Protein AF-K2JDV0-F1 (afdb_monomer)

Secondary structure (DSSP, 8-state):
--B--HHHHHHHHHHHIIIIITTS--SEEET-SSS-SEEEEESS---SS-EEEEEEE-SPPPTT-EE--SS-EEEEEEESEEEEEEESSGGGTTTS--EEEEEEETTBEEEE-TT--BEEEEPEEE-STT-EEE--EEEEEEE----S--EEEETTEEEEHHHHB-TTSSSB-STT-SS----PPP--HHHHHHHHHHHSTT----S-HHHHHHHHHHHH--S-HHHHHHHHHHHHHHHHHHS--TTS-HHHHHHHHHHH---

Nearest PDB structures (foldseek):
  4qm9-assembly2_B  TM=7.081E-01  e=2.334E-05  Bacillus subtilis subsp. subtilis str. 168
  4z82-assembly1_A  TM=6.610E-01  e=2.731E-04  Rattus norvegicus
  3s7i-assembly1_A-3  TM=5.049E-01  e=1.396E-04  Arachis hypogaea
  5vf5-assembly1_A  TM=4.738E-01  e=1.320E-04  Solanum melongena
  2qdr-assembly1_A  TM=5.817E-01  e=9.149E-02  Nostoc punctif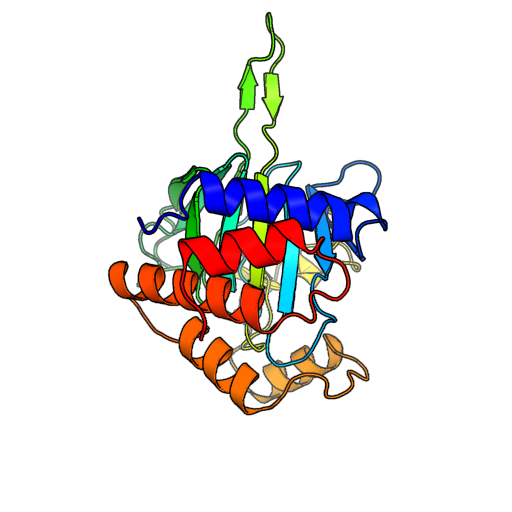orme PCC 73102

Organism: NCBI:txid1207063

Structure (m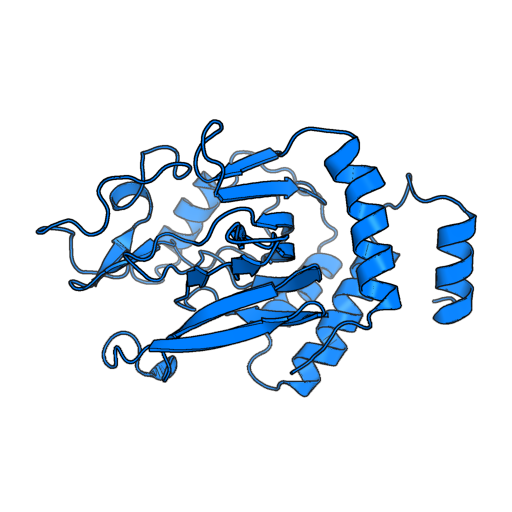mCIF, N/CA/C/O backbone):
data_AF-K2JDV0-F1
#
_entry.id   AF-K2JDV0-F1
#
loop_
_atom_site.group_PDB
_atom_site.id
_atom_site.type_symbol
_atom_site.label_atom_id
_atom_site.label_alt_id
_atom_sit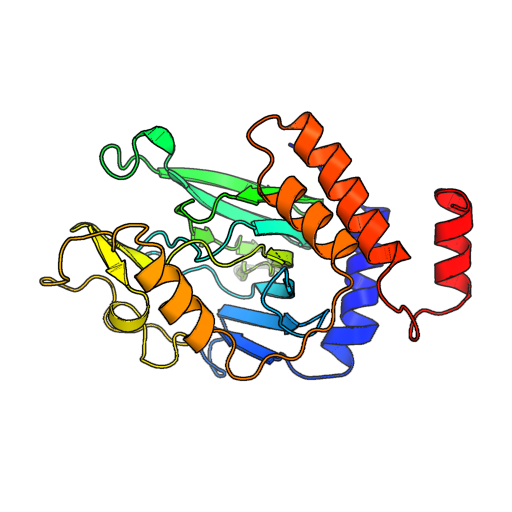e.label_comp_id
_atom_site.label_asym_id
_atom_site.label_entity_id
_atom_site.label_seq_id
_atom_site.pdbx_PDB_ins_code
_atom_site.Cartn_x
_atom_site.Cartn_y
_atom_site.Cartn_z
_atom_site.occupancy
_atom_site.B_iso_or_equiv
_atom_site.auth_seq_id
_atom_site.auth_comp_id
_atom_site.auth_asym_id
_atom_site.auth_atom_id
_atom_site.pdbx_PDB_model_num
ATOM 1 N N . MET A 1 1 ? 14.336 10.266 6.412 1.00 57.16 1 MET A N 1
ATOM 2 C CA . MET A 1 1 ? 12.939 9.808 6.295 1.00 57.16 1 MET A CA 1
ATOM 3 C C . MET A 1 1 ? 12.112 10.406 7.415 1.00 57.16 1 MET A C 1
ATOM 5 O O . MET A 1 1 ? 12.541 10.343 8.561 1.00 57.16 1 MET A O 1
ATOM 9 N N . ALA A 1 2 ? 10.962 10.985 7.095 1.00 63.44 2 ALA A N 1
ATOM 10 C CA . ALA A 1 2 ? 9.918 11.348 8.039 1.00 63.44 2 ALA A CA 1
ATOM 11 C C . ALA A 1 2 ? 9.463 10.111 8.830 1.00 63.44 2 ALA A C 1
ATOM 13 O O . ALA A 1 2 ? 9.179 9.069 8.230 1.00 63.44 2 ALA A O 1
ATOM 14 N N . THR A 1 3 ? 9.410 10.207 10.161 1.00 77.88 3 THR A N 1
ATOM 15 C CA . THR A 1 3 ? 9.009 9.087 11.021 1.00 77.88 3 THR A CA 1
ATOM 16 C C . THR A 1 3 ? 7.951 9.492 12.040 1.00 77.88 3 THR A C 1
ATOM 18 O O . THR A 1 3 ? 8.075 10.511 12.716 1.00 77.88 3 THR A O 1
ATOM 21 N N . LEU A 1 4 ? 6.916 8.663 12.171 1.00 78.00 4 LEU A N 1
ATOM 22 C CA . LEU A 1 4 ? 5.898 8.777 13.205 1.00 78.00 4 LEU A CA 1
ATOM 23 C C . LEU A 1 4 ? 6.473 8.269 14.544 1.00 78.00 4 LEU A C 1
ATOM 25 O O . LEU A 1 4 ? 6.934 7.115 14.605 1.00 78.00 4 LEU A O 1
ATOM 29 N N . PRO A 1 5 ? 6.454 9.082 15.620 1.00 82.19 5 PRO A N 1
ATOM 30 C CA . PRO A 1 5 ? 6.999 8.694 16.918 1.00 82.19 5 PRO A CA 1
ATOM 31 C C . PRO A 1 5 ? 6.409 7.382 17.444 1.00 82.19 5 PRO A C 1
ATOM 33 O O . PRO A 1 5 ? 5.227 7.086 17.257 1.00 82.19 5 PRO A O 1
ATOM 36 N N . ALA A 1 6 ? 7.238 6.588 18.126 1.00 84.56 6 ALA A N 1
ATOM 37 C CA . ALA A 1 6 ? 6.847 5.262 18.602 1.00 84.56 6 ALA A CA 1
ATOM 38 C C . ALA A 1 6 ? 5.625 5.262 19.545 1.00 84.56 6 ALA A C 1
ATOM 40 O O . ALA A 1 6 ? 4.758 4.411 19.341 1.00 84.56 6 ALA A O 1
ATOM 41 N N . PRO A 1 7 ? 5.493 6.182 20.525 1.00 80.06 7 PRO A N 1
ATOM 42 C CA . PRO A 1 7 ? 4.309 6.224 21.386 1.00 80.06 7 PRO A CA 1
ATOM 43 C C . PRO A 1 7 ? 3.028 6.471 20.585 1.00 80.06 7 PRO A C 1
ATOM 45 O O . PRO A 1 7 ? 2.067 5.714 20.710 1.00 80.06 7 PRO A O 1
ATOM 48 N N . LEU A 1 8 ? 3.062 7.457 19.682 1.00 79.38 8 LEU A N 1
ATOM 49 C CA . LEU A 1 8 ? 1.917 7.847 18.863 1.00 79.38 8 LEU A CA 1
ATOM 50 C C . LEU A 1 8 ? 1.469 6.718 17.931 1.00 79.38 8 LEU A C 1
ATOM 52 O O . LEU A 1 8 ? 0.292 6.370 17.914 1.00 79.38 8 LEU A O 1
ATOM 56 N N . ARG A 1 9 ? 2.393 6.091 17.191 1.00 88.25 9 ARG A N 1
ATOM 57 C CA . ARG A 1 9 ? 2.021 5.000 16.272 1.00 88.25 9 ARG A CA 1
ATOM 58 C C . ARG A 1 9 ? 1.508 3.758 17.004 1.00 88.25 9 ARG A C 1
ATOM 60 O O . ARG A 1 9 ? 0.608 3.093 16.503 1.00 88.25 9 ARG A O 1
ATOM 67 N N . ARG A 1 10 ? 2.055 3.453 18.190 1.00 85.69 10 ARG A N 1
ATOM 68 C CA . ARG A 1 10 ? 1.599 2.327 19.023 1.00 85.69 10 ARG A CA 1
ATOM 69 C C . ARG A 1 10 ? 0.203 2.582 19.571 1.00 85.69 10 ARG A C 1
ATOM 71 O O . ARG A 1 10 ? -0.623 1.678 19.515 1.00 85.69 10 ARG A O 1
ATOM 78 N N . LEU A 1 11 ? -0.057 3.789 20.076 1.00 80.94 11 LEU A N 1
ATOM 79 C CA . LEU A 1 11 ? -1.387 4.189 20.529 1.00 80.94 11 LEU A CA 1
ATOM 80 C C . LEU A 1 11 ? -2.387 4.119 19.371 1.00 80.94 11 LEU A C 1
ATOM 82 O O . LEU A 1 11 ? -3.390 3.424 19.482 1.00 80.94 11 LEU A O 1
ATOM 86 N N . LEU A 1 12 ? -2.059 4.737 18.233 1.00 83.31 12 LEU A N 1
ATOM 87 C CA . LEU A 1 12 ? -2.902 4.734 17.038 1.00 83.31 12 LEU A CA 1
ATOM 88 C C . LEU A 1 12 ? -3.242 3.311 16.575 1.00 83.31 12 LEU A C 1
ATOM 90 O O . LEU A 1 12 ? -4.408 3.003 16.346 1.00 83.31 12 LEU A O 1
ATOM 94 N N . LEU A 1 13 ? -2.248 2.421 16.478 1.00 91.12 13 LEU A N 1
ATOM 95 C CA . LEU A 1 13 ? -2.487 1.037 16.073 1.00 91.12 13 LEU A CA 1
ATOM 96 C C . LEU A 1 13 ? -3.329 0.263 17.089 1.00 91.12 13 LEU A C 1
ATOM 98 O O . LEU A 1 13 ? -4.229 -0.469 16.687 1.00 91.12 13 LEU A O 1
ATOM 102 N N . ARG A 1 14 ? -3.047 0.404 18.391 1.00 86.44 14 ARG A N 1
ATOM 103 C CA . ARG A 1 14 ? -3.833 -0.248 19.453 1.00 86.44 14 ARG A CA 1
ATOM 104 C C . ARG A 1 14 ? -5.294 0.167 19.373 1.00 86.44 14 ARG A C 1
ATOM 106 O O . ARG A 1 14 ? -6.164 -0.698 19.349 1.00 86.44 14 ARG A O 1
ATOM 113 N N . THR A 1 15 ? -5.535 1.467 19.248 1.00 82.25 15 THR A N 1
ATOM 114 C CA . THR A 1 15 ? -6.866 2.039 19.079 1.00 82.25 15 THR A CA 1
ATOM 115 C C . THR A 1 15 ? -7.560 1.476 17.843 1.00 82.25 15 THR A C 1
ATOM 117 O O . THR A 1 15 ? -8.621 0.880 17.972 1.00 82.25 15 THR A O 1
ATOM 120 N N . LEU A 1 16 ? -6.943 1.568 16.659 1.00 87.75 16 LEU A N 1
ATOM 121 C CA . LEU A 1 16 ? -7.542 1.084 15.409 1.00 87.75 16 LEU A CA 1
ATOM 122 C C . LEU A 1 16 ? -7.802 -0.429 15.420 1.00 87.75 16 LEU A C 1
ATOM 124 O O . LEU A 1 16 ? -8.800 -0.894 14.872 1.00 87.75 16 LEU A O 1
ATOM 128 N N . ARG A 1 17 ? -6.939 -1.221 16.066 1.00 90.19 17 ARG A N 1
ATOM 129 C CA . ARG A 1 17 ? -7.190 -2.657 16.246 1.00 90.19 17 ARG A CA 1
ATOM 130 C C . ARG A 1 17 ? -8.394 -2.894 17.153 1.00 90.19 17 ARG A C 1
ATOM 132 O O . ARG A 1 17 ? -9.229 -3.715 16.798 1.00 90.19 17 ARG A O 1
ATOM 139 N N . ALA A 1 18 ? -8.509 -2.176 18.269 1.00 80.56 18 ALA A N 1
ATOM 140 C CA . ALA A 1 18 ? -9.604 -2.342 19.223 1.00 80.56 18 ALA A CA 1
ATOM 141 C C . ALA A 1 18 ? -10.959 -1.841 18.692 1.00 80.56 18 ALA A C 1
ATOM 143 O O . ALA A 1 18 ? -11.982 -2.476 18.936 1.00 80.56 18 ALA A O 1
ATOM 144 N N . THR A 1 19 ? -10.982 -0.726 17.960 1.00 81.69 19 THR A N 1
ATOM 145 C CA . THR A 1 19 ? -12.229 -0.091 17.503 1.00 81.69 19 THR A CA 1
ATOM 146 C C . THR A 1 19 ? -12.661 -0.530 16.108 1.00 81.69 19 THR A C 1
ATOM 148 O O . THR A 1 19 ? -13.851 -0.501 15.813 1.00 81.69 19 THR A O 1
ATOM 151 N N . VAL A 1 20 ? -11.734 -0.978 15.253 1.00 85.31 20 VAL A N 1
ATOM 152 C CA . VAL A 1 20 ? -12.047 -1.401 13.878 1.00 85.31 20 VAL A CA 1
ATOM 153 C C . VAL A 1 20 ? -11.830 -2.900 13.707 1.00 85.31 20 VAL A C 1
ATOM 155 O O . VAL A 1 20 ? -12.791 -3.641 13.512 1.00 85.31 20 VAL A O 1
ATOM 158 N N . ALA A 1 21 ? -10.582 -3.368 13.802 1.00 89.69 21 ALA A N 1
ATOM 159 C CA . ALA A 1 21 ? -10.243 -4.736 13.400 1.00 89.69 21 ALA A CA 1
ATOM 160 C C . ALA A 1 21 ? -10.815 -5.825 14.327 1.00 89.69 21 ALA A C 1
ATOM 162 O O . ALA A 1 21 ? -11.074 -6.933 13.871 1.00 89.69 21 ALA A O 1
ATOM 163 N N . ALA A 1 22 ? -11.004 -5.523 15.615 1.00 89.00 22 ALA A N 1
ATOM 164 C CA . ALA A 1 22 ? -11.574 -6.445 16.597 1.00 89.00 22 ALA A CA 1
ATOM 165 C C . ALA A 1 22 ? -13.109 -6.457 16.588 1.00 89.00 22 ALA A C 1
ATOM 167 O O . ALA A 1 22 ? -13.710 -7.435 17.020 1.00 89.00 22 ALA A O 1
ATOM 168 N N . ARG A 1 23 ? -13.748 -5.383 16.106 1.00 87.69 23 ARG A N 1
ATOM 169 C CA . ARG A 1 23 ? -15.213 -5.256 16.115 1.00 87.69 23 ARG A CA 1
ATOM 170 C C . ARG A 1 23 ? -15.881 -5.872 14.890 1.00 87.69 23 ARG A C 1
ATOM 172 O O . ARG A 1 23 ? -17.071 -6.162 14.937 1.00 87.69 23 ARG A O 1
ATOM 179 N N . ARG A 1 24 ? -15.148 -6.037 13.784 1.00 91.06 24 ARG A N 1
ATOM 180 C CA . ARG A 1 24 ? -15.699 -6.533 12.516 1.00 91.06 24 ARG A CA 1
ATOM 181 C C . ARG A 1 24 ? -14.632 -7.155 11.607 1.00 91.06 24 ARG A C 1
ATOM 183 O O . ARG A 1 24 ? -13.461 -6.762 11.683 1.00 91.06 24 ARG A O 1
ATOM 190 N N . PRO A 1 25 ? -15.019 -8.086 10.713 1.00 93.25 25 PRO A N 1
ATOM 191 C CA . PRO A 1 25 ? -14.102 -8.653 9.728 1.00 93.25 25 PRO A CA 1
ATOM 192 C C . PRO A 1 25 ? -13.561 -7.585 8.754 1.00 93.25 25 PRO A C 1
ATOM 194 O O . PRO A 1 25 ? -14.131 -6.490 8.660 1.00 93.25 25 PRO A O 1
ATOM 197 N N . PRO A 1 26 ? -12.457 -7.881 8.036 1.00 94.56 26 PRO A N 1
ATOM 198 C CA . PRO A 1 26 ? -11.951 -7.014 6.973 1.00 94.56 26 PRO A CA 1
ATOM 199 C C . PRO A 1 26 ? -13.021 -6.754 5.907 1.00 94.56 26 PRO A C 1
ATOM 201 O O . PRO A 1 26 ? -13.718 -7.675 5.496 1.00 94.56 26 PRO A O 1
ATOM 204 N N . ASP A 1 27 ? -13.101 -5.522 5.401 1.00 89.50 27 ASP A N 1
ATOM 205 C CA . ASP A 1 27 ? -13.973 -5.178 4.266 1.00 89.50 27 ASP A CA 1
ATOM 206 C C . ASP A 1 27 ? -13.496 -5.834 2.965 1.00 89.50 27 ASP A C 1
ATOM 208 O O . ASP A 1 27 ? -14.288 -6.103 2.060 1.00 89.50 27 ASP A O 1
ATOM 212 N N . LYS A 1 28 ? -12.179 -6.055 2.852 1.00 90.19 28 LYS A N 1
ATOM 213 C CA . LYS A 1 28 ? -11.551 -6.764 1.736 1.00 90.19 28 LYS A CA 1
ATOM 214 C C . LYS A 1 28 ? -10.402 -7.637 2.227 1.00 90.19 28 LYS A C 1
ATOM 216 O O . LYS A 1 28 ? -9.564 -7.192 3.016 1.00 90.19 28 LYS A O 1
ATOM 221 N N . ILE A 1 29 ? -10.340 -8.851 1.691 1.00 91.19 29 ILE A N 1
ATOM 222 C CA . ILE A 1 29 ? -9.210 -9.766 1.824 1.00 91.19 29 ILE A CA 1
ATOM 223 C C . ILE A 1 29 ? -8.622 -9.955 0.424 1.00 91.19 29 ILE A C 1
ATOM 225 O O . ILE A 1 29 ? -9.233 -10.572 -0.443 1.00 91.19 29 ILE A O 1
ATOM 229 N N . ILE A 1 30 ? -7.463 -9.350 0.191 1.00 87.31 30 ILE A N 1
ATOM 230 C CA . ILE A 1 30 ? -6.700 -9.468 -1.056 1.00 87.31 30 ILE A CA 1
ATOM 231 C C . ILE A 1 30 ? -5.758 -10.659 -0.880 1.00 87.31 30 ILE A C 1
ATOM 233 O O . ILE A 1 30 ? -5.208 -10.811 0.203 1.00 87.31 30 ILE A O 1
ATOM 237 N N . GLY A 1 31 ? -5.569 -11.481 -1.904 1.00 81.94 31 GLY A N 1
ATOM 238 C CA . GLY A 1 31 ? -4.921 -12.803 -1.879 1.00 81.94 31 GLY A CA 1
ATOM 239 C C . GLY A 1 31 ? -5.908 -13.982 -1.854 1.00 81.94 31 GLY A C 1
ATOM 240 O O . GLY A 1 31 ? -5.534 -15.098 -2.196 1.00 81.94 31 GLY A O 1
ATOM 241 N N . GLY A 1 32 ? -7.182 -13.732 -1.530 1.00 78.12 32 GLY A N 1
ATOM 242 C CA . GLY A 1 32 ? -8.179 -14.765 -1.236 1.00 78.12 32 GLY A CA 1
ATOM 243 C C . GLY A 1 32 ? -8.277 -15.066 0.264 1.00 78.12 32 GLY A C 1
ATOM 244 O O . GLY A 1 32 ? -7.445 -14.617 1.048 1.00 78.12 32 GLY A O 1
ATOM 245 N N . GLU A 1 33 ? -9.324 -15.785 0.679 1.00 80.06 33 GLU A N 1
ATOM 246 C CA . GLU A 1 33 ? -9.555 -16.084 2.103 1.00 80.06 33 GLU A CA 1
ATOM 247 C C . GLU A 1 33 ? -8.586 -17.133 2.663 1.00 80.06 33 GLU A C 1
ATOM 249 O O . GLU A 1 33 ? -8.153 -16.997 3.807 1.00 80.06 33 GLU A O 1
ATOM 254 N N . ASP A 1 34 ? -8.211 -18.122 1.845 1.00 80.44 34 ASP A N 1
ATOM 255 C CA . ASP A 1 34 ? -7.353 -19.243 2.254 1.00 80.44 34 ASP A CA 1
ATOM 256 C C . ASP A 1 34 ? -5.876 -18.843 2.398 1.00 80.44 34 ASP A C 1
ATOM 258 O O . ASP A 1 34 ? -5.187 -19.310 3.303 1.00 80.44 34 ASP A O 1
ATOM 262 N N . ASP A 1 35 ? -5.397 -17.945 1.530 1.00 81.25 35 ASP A N 1
ATOM 263 C CA . ASP A 1 35 ? -4.031 -17.404 1.547 1.00 81.25 35 ASP A CA 1
ATOM 264 C C . ASP A 1 35 ? -4.051 -15.868 1.414 1.00 81.25 35 ASP A C 1
ATOM 266 O O . ASP A 1 35 ? -3.726 -15.301 0.362 1.00 81.25 35 ASP A O 1
ATOM 270 N N . PRO A 1 36 ? -4.488 -15.156 2.469 1.00 85.94 36 PRO A N 1
ATOM 271 C CA . PRO A 1 36 ? -4.594 -13.713 2.427 1.00 85.94 36 PRO A CA 1
ATOM 272 C C . PRO A 1 36 ? -3.214 -13.087 2.254 1.00 85.94 36 PRO A C 1
ATOM 274 O O . PRO A 1 36 ? -2.248 -13.432 2.920 1.00 85.94 36 PRO A O 1
ATOM 277 N N . TYR A 1 37 ? -3.157 -12.081 1.404 1.00 86.81 37 TYR A N 1
ATOM 278 C CA . TYR A 1 37 ? -2.011 -11.219 1.183 1.00 86.81 37 TYR A CA 1
ATOM 279 C C . TYR A 1 37 ? -2.144 -9.909 1.983 1.00 86.81 37 TYR A C 1
ATOM 281 O O . TYR A 1 37 ? -1.247 -9.543 2.751 1.00 86.81 37 TYR A O 1
ATOM 289 N N . ILE A 1 38 ? -3.306 -9.250 1.896 1.00 94.31 38 ILE A N 1
ATOM 290 C CA . ILE A 1 38 ? -3.658 -8.061 2.687 1.00 94.31 38 ILE A CA 1
ATOM 291 C C . ILE A 1 38 ? -5.073 -8.209 3.237 1.00 94.31 38 ILE A C 1
ATOM 293 O O . ILE A 1 38 ? -6.023 -8.467 2.500 1.00 94.31 38 ILE A O 1
ATOM 297 N N . ARG A 1 39 ? -5.237 -7.920 4.527 1.00 96.19 39 ARG A N 1
ATOM 298 C CA . ARG A 1 39 ? -6.546 -7.653 5.137 1.00 96.19 39 ARG A CA 1
ATOM 299 C C . ARG A 1 39 ? -6.743 -6.144 5.233 1.00 96.19 39 ARG A C 1
ATOM 301 O O . ARG A 1 39 ? -5.887 -5.445 5.780 1.00 96.19 39 ARG A O 1
ATOM 308 N N . ARG A 1 40 ? -7.852 -5.638 4.697 1.00 95.50 40 ARG A N 1
ATOM 309 C CA . ARG A 1 40 ? -8.154 -4.205 4.603 1.00 95.50 40 ARG A CA 1
ATOM 310 C C . ARG A 1 40 ? -9.465 -3.887 5.306 1.00 95.50 40 ARG A C 1
ATOM 312 O O . ARG A 1 40 ? -10.499 -4.450 4.963 1.00 95.50 40 ARG A O 1
ATOM 319 N N . TRP A 1 41 ? -9.420 -2.918 6.215 1.00 93.44 41 TRP A N 1
ATOM 320 C CA . TRP A 1 41 ? -10.600 -2.311 6.824 1.00 93.44 41 TRP A CA 1
ATOM 321 C C . TRP A 1 41 ? -10.718 -0.850 6.405 1.00 93.44 41 TRP A C 1
ATOM 323 O O . TRP A 1 41 ? -9.748 -0.100 6.463 1.00 93.44 41 TRP A O 1
ATOM 333 N N . HIS A 1 42 ? -11.911 -0.422 6.027 1.00 83.62 42 HIS A N 1
ATOM 334 C CA . HIS A 1 42 ? -12.287 0.968 5.837 1.00 83.62 42 HIS A CA 1
ATOM 335 C C . HIS A 1 42 ? -12.460 1.646 7.200 1.00 83.62 42 HIS A C 1
ATOM 337 O O . HIS A 1 42 ? -13.383 1.337 7.951 1.00 83.62 42 HIS A O 1
ATOM 343 N N . VAL A 1 43 ? -11.558 2.567 7.537 1.00 79.06 43 VAL A N 1
ATOM 344 C CA . VAL A 1 43 ? -11.669 3.364 8.770 1.00 79.06 43 VAL A CA 1
ATOM 345 C C . VAL A 1 43 ? -12.708 4.468 8.582 1.00 79.06 43 VAL A C 1
ATOM 347 O O . VAL A 1 43 ? -13.513 4.712 9.472 1.00 79.06 43 VAL A O 1
ATOM 350 N N . ILE A 1 44 ? -12.735 5.079 7.395 1.00 69.25 44 ILE A N 1
ATOM 351 C CA . ILE A 1 44 ? -13.861 5.893 6.926 1.00 69.25 44 ILE A CA 1
ATOM 352 C C . ILE A 1 44 ? -14.522 5.226 5.716 1.00 69.25 44 ILE A C 1
ATOM 354 O O . ILE A 1 44 ? -13.818 4.593 4.920 1.00 69.25 44 ILE A O 1
ATOM 358 N N . PRO A 1 45 ? -15.851 5.367 5.547 1.00 63.12 45 PRO A N 1
ATOM 359 C CA . PRO A 1 45 ? -16.548 4.868 4.373 1.00 63.12 45 PRO A CA 1
ATOM 360 C C . PRO A 1 45 ? -15.938 5.387 3.071 1.00 63.12 45 PRO A C 1
ATOM 362 O O . PRO A 1 45 ? -15.504 6.539 2.961 1.00 63.12 45 PRO A O 1
ATOM 365 N N . ARG A 1 46 ? -15.932 4.507 2.071 1.00 63.84 46 ARG A N 1
ATOM 366 C CA . ARG A 1 46 ? -15.335 4.775 0.770 1.00 63.84 46 ARG A CA 1
ATOM 367 C C . ARG A 1 46 ? -16.072 5.922 0.056 1.00 63.84 46 ARG A C 1
ATOM 369 O O . ARG A 1 46 ? -17.298 5.921 -0.011 1.00 63.84 46 ARG A O 1
ATOM 376 N N . ASN A 1 47 ? -15.328 6.885 -0.483 1.00 60.66 47 ASN A N 1
ATOM 377 C CA . ASN A 1 47 ? -15.841 8.063 -1.180 1.00 60.66 47 ASN A CA 1
ATOM 378 C C . ASN A 1 47 ? -14.859 8.553 -2.263 1.00 60.66 47 ASN A C 1
ATOM 380 O O . ASN A 1 47 ? -13.711 8.118 -2.347 1.00 60.66 47 ASN A O 1
ATOM 384 N N . HIS A 1 48 ? -15.325 9.480 -3.097 1.00 63.56 48 HIS A N 1
ATOM 385 C CA . HIS A 1 48 ? -14.624 9.903 -4.310 1.00 63.56 48 HIS A CA 1
ATOM 386 C C . HIS A 1 48 ? -13.499 10.941 -4.102 1.00 63.56 48 HIS A C 1
ATOM 388 O O . HIS A 1 48 ? -12.885 11.385 -5.072 1.00 63.56 48 HIS A O 1
ATOM 394 N N . TRP A 1 49 ? -13.253 11.355 -2.857 1.00 58.22 49 TRP A N 1
ATOM 395 C CA . TRP A 1 49 ? -12.314 12.418 -2.507 1.00 58.22 49 TRP A CA 1
ATOM 396 C C . TRP A 1 49 ? -11.032 11.853 -1.912 1.00 58.22 49 TRP A C 1
ATOM 398 O O . TRP A 1 49 ? -9.955 12.006 -2.477 1.00 58.22 49 TRP A O 1
ATOM 408 N N . PHE A 1 50 ? -11.164 11.171 -0.778 1.00 66.88 50 PHE A N 1
ATOM 409 C CA . PHE A 1 50 ? -10.072 10.457 -0.143 1.00 66.88 50 PHE A CA 1
ATOM 410 C C . PHE A 1 50 ? -10.618 9.304 0.685 1.00 66.88 50 PHE A C 1
ATOM 412 O O . PHE A 1 50 ? -11.736 9.354 1.196 1.00 66.88 50 PHE A O 1
ATOM 419 N N . ASN A 1 51 ? -9.809 8.268 0.867 1.00 75.31 51 ASN A N 1
ATOM 420 C CA . ASN A 1 51 ? -10.190 7.116 1.681 1.00 75.31 51 ASN A CA 1
ATOM 421 C C . ASN A 1 51 ? -9.106 6.797 2.698 1.00 75.31 51 ASN A C 1
ATOM 423 O O . ASN A 1 51 ? -7.926 7.032 2.434 1.00 75.31 51 ASN A O 1
ATOM 427 N N . LEU A 1 52 ? -9.516 6.226 3.830 1.00 82.00 52 LEU A N 1
ATOM 428 C CA . LEU A 1 52 ? -8.627 5.800 4.902 1.00 82.00 52 LEU A CA 1
ATOM 429 C C . LEU A 1 52 ? -8.833 4.322 5.185 1.00 82.00 52 LEU A C 1
ATOM 431 O O . LEU A 1 52 ? -9.924 3.903 5.585 1.00 82.00 52 LEU A O 1
ATOM 435 N N . TYR A 1 53 ? -7.770 3.550 5.024 1.00 91.69 53 TYR A N 1
ATOM 436 C CA . TYR A 1 53 ? -7.791 2.118 5.245 1.00 91.69 53 TYR A CA 1
ATOM 437 C C . TYR A 1 53 ? -6.783 1.716 6.315 1.00 91.69 53 TYR A C 1
ATOM 439 O O . TYR A 1 53 ? -5.646 2.182 6.316 1.00 91.69 53 TYR A O 1
ATOM 447 N N . LEU A 1 54 ? -7.180 0.808 7.198 1.00 95.88 54 LEU A N 1
ATOM 448 C CA . LEU A 1 54 ? -6.251 0.042 8.013 1.00 95.88 54 LEU A CA 1
ATOM 449 C C . LEU A 1 54 ? -5.870 -1.207 7.221 1.00 95.88 54 LEU A C 1
ATOM 451 O O . LEU A 1 54 ? -6.736 -2.004 6.860 1.00 95.88 54 LEU A O 1
ATOM 455 N N . HIS A 1 55 ? -4.583 -1.371 6.946 1.00 97.56 55 HIS A N 1
ATOM 456 C CA . HIS A 1 55 ? -4.038 -2.555 6.297 1.00 97.56 55 HIS A CA 1
ATOM 457 C C . HIS A 1 55 ? -3.282 -3.412 7.302 1.00 97.56 55 HIS A C 1
ATOM 459 O O . HIS A 1 55 ? -2.483 -2.904 8.089 1.00 97.56 55 HIS A O 1
ATOM 465 N N . ASN A 1 56 ? -3.498 -4.718 7.206 1.00 97.50 56 ASN A N 1
ATOM 466 C CA . ASN A 1 56 ? -2.629 -5.744 7.755 1.00 97.50 56 ASN A CA 1
ATOM 467 C C . ASN A 1 56 ? -2.085 -6.572 6.592 1.00 97.50 56 ASN A C 1
ATOM 469 O O . ASN A 1 56 ? -2.799 -7.389 6.009 1.00 97.50 56 ASN A O 1
ATOM 473 N N . GLN A 1 57 ? -0.837 -6.299 6.254 1.00 96.38 57 GLN A N 1
ATOM 474 C CA . GLN A 1 57 ? -0.039 -7.000 5.265 1.00 96.38 57 GLN A CA 1
ATOM 475 C C . GLN A 1 57 ? 0.486 -8.285 5.903 1.00 96.38 57 GLN A C 1
ATOM 477 O O . GLN A 1 57 ? 1.245 -8.209 6.872 1.00 96.38 57 GLN A O 1
ATOM 482 N N . VAL A 1 58 ? 0.082 -9.446 5.391 1.00 94.94 58 VAL A N 1
ATOM 483 C CA . VAL A 1 58 ? 0.442 -10.746 5.991 1.00 94.94 58 VAL A CA 1
ATOM 484 C C . VAL A 1 58 ? 1.296 -11.619 5.068 1.00 94.94 58 VAL A C 1
ATOM 486 O O . VAL A 1 58 ? 1.963 -12.533 5.544 1.00 94.94 58 VAL A O 1
ATOM 489 N N . ARG A 1 59 ? 1.368 -11.271 3.777 1.00 92.31 59 ARG A N 1
ATOM 490 C CA . ARG A 1 59 ? 2.310 -11.831 2.799 1.00 92.31 59 ARG A CA 1
ATOM 491 C C . ARG A 1 59 ? 2.951 -10.710 1.967 1.00 92.31 59 ARG A C 1
ATOM 493 O O . ARG A 1 59 ? 2.467 -9.575 1.972 1.00 92.31 59 ARG A O 1
ATOM 500 N N . SER A 1 60 ? 4.053 -11.025 1.291 1.00 92.62 60 SER A N 1
ATOM 501 C CA . SER A 1 60 ? 4.672 -10.172 0.267 1.00 92.62 60 SER A CA 1
ATOM 502 C C . SER A 1 60 ? 3.790 -10.056 -0.975 1.00 92.62 60 SER A C 1
ATOM 504 O O . SER A 1 60 ? 3.024 -10.976 -1.278 1.00 92.62 60 SER A O 1
ATOM 506 N N . ASP A 1 61 ? 3.911 -8.928 -1.678 1.00 91.25 61 ASP A N 1
ATOM 507 C CA . ASP A 1 61 ? 3.362 -8.755 -3.020 1.00 91.25 61 ASP A CA 1
ATOM 508 C C . ASP A 1 61 ? 3.857 -9.875 -3.929 1.00 91.25 61 ASP A C 1
ATOM 510 O O . ASP A 1 61 ? 4.931 -10.446 -3.720 1.00 91.25 61 ASP A O 1
ATOM 514 N N . ASP A 1 62 ? 3.081 -10.123 -4.976 1.00 84.50 62 ASP A N 1
ATOM 515 C CA . ASP A 1 62 ? 3.526 -10.918 -6.107 1.00 84.50 62 ASP A CA 1
ATOM 516 C C . ASP A 1 62 ? 4.826 -10.331 -6.689 1.00 84.50 62 ASP A C 1
ATOM 518 O O . ASP A 1 62 ? 4.931 -9.125 -6.930 1.00 84.50 62 ASP A O 1
ATOM 522 N N . ASP A 1 63 ? 5.846 -11.166 -6.865 1.00 84.88 63 ASP A N 1
ATOM 523 C CA . ASP A 1 63 ? 7.173 -10.731 -7.297 1.00 84.88 63 ASP A CA 1
ATOM 524 C C . ASP A 1 63 ? 7.318 -10.639 -8.823 1.00 84.88 63 ASP A C 1
ATOM 526 O O . ASP A 1 63 ? 8.322 -10.103 -9.300 1.00 84.88 63 ASP A O 1
ATOM 530 N N . ARG A 1 64 ? 6.298 -11.061 -9.587 1.00 85.19 64 ARG A N 1
ATOM 531 C CA . ARG A 1 64 ? 6.302 -11.052 -11.059 1.00 85.19 64 ARG A CA 1
ATOM 532 C C . ARG A 1 64 ? 6.321 -9.647 -11.660 1.00 85.19 64 ARG A C 1
ATOM 534 O O . ARG A 1 64 ? 6.826 -9.472 -12.767 1.00 85.19 64 ARG A O 1
ATOM 541 N N . ALA A 1 65 ? 5.763 -8.649 -10.972 1.00 90.56 65 ALA A N 1
ATOM 542 C CA . ALA A 1 65 ? 5.683 -7.283 -11.486 1.00 90.56 65 ALA A CA 1
ATOM 543 C C . ALA A 1 65 ? 5.578 -6.229 -10.374 1.00 90.56 65 ALA A C 1
ATOM 545 O O . ALA A 1 65 ? 5.016 -6.467 -9.307 1.00 90.56 65 ALA A O 1
ATOM 546 N N . LEU A 1 66 ? 6.073 -5.019 -10.655 1.00 95.44 66 LEU A N 1
ATOM 547 C CA . LEU A 1 66 ? 5.716 -3.839 -9.860 1.00 95.44 66 LEU A CA 1
ATOM 548 C C . LEU A 1 66 ? 4.287 -3.422 -10.214 1.00 95.44 66 LEU A C 1
ATOM 550 O O . LEU A 1 66 ? 3.931 -3.463 -11.385 1.00 95.44 66 LEU A O 1
ATOM 554 N N . HIS A 1 67 ? 3.498 -2.946 -9.261 1.00 94.75 67 HIS A N 1
ATOM 555 C CA . HIS A 1 67 ? 2.180 -2.376 -9.532 1.00 94.75 67 HIS A CA 1
ATOM 556 C C . HIS A 1 67 ? 2.156 -0.875 -9.253 1.00 94.75 67 HIS A C 1
ATOM 558 O O . HIS A 1 67 ? 3.004 -0.344 -8.536 1.00 94.75 67 HIS A O 1
ATOM 564 N N . ASP A 1 68 ? 1.194 -0.177 -9.845 1.00 94.00 68 ASP A N 1
ATOM 565 C CA . ASP A 1 68 ? 0.886 1.213 -9.526 1.00 94.00 68 ASP A CA 1
ATOM 566 C C . ASP A 1 68 ? -0.534 1.354 -8.966 1.00 94.00 68 ASP A C 1
ATOM 568 O O . ASP A 1 68 ? -1.184 0.368 -8.618 1.00 94.00 68 ASP A O 1
ATOM 572 N N . HIS A 1 69 ? -0.988 2.592 -8.777 1.00 92.19 69 HIS A N 1
ATOM 573 C CA . HIS A 1 69 ? -2.251 2.886 -8.122 1.00 92.19 69 HIS A CA 1
ATOM 574 C C . HIS A 1 69 ? -3.110 3.836 -8.952 1.00 92.19 69 HIS A C 1
ATOM 576 O O . HIS A 1 69 ? -2.602 4.685 -9.687 1.00 92.19 69 HIS A O 1
ATOM 582 N N . PRO A 1 70 ? -4.437 3.781 -8.778 1.00 88.81 70 PRO A N 1
ATOM 583 C CA . PRO A 1 70 ? -5.309 4.701 -9.485 1.00 88.81 70 PRO A CA 1
ATOM 584 C C . PRO A 1 70 ? -5.321 6.094 -8.836 1.00 88.81 70 PRO A C 1
ATOM 586 O O . PRO A 1 70 ? -5.825 7.039 -9.429 1.00 88.81 70 PRO A O 1
ATOM 589 N N . TRP A 1 71 ? -4.736 6.250 -7.644 1.00 86.25 71 TRP A N 1
ATOM 590 C CA . TRP A 1 71 ? -4.708 7.472 -6.834 1.00 86.25 71 TRP A CA 1
ATOM 591 C C . TRP A 1 71 ? -3.313 7.720 -6.237 1.00 86.25 71 TRP A C 1
ATOM 593 O O . TRP A 1 71 ? -2.583 6.758 -5.968 1.00 86.25 71 TRP A O 1
ATOM 603 N N . PRO A 1 72 ? -2.940 8.983 -5.946 1.00 82.50 72 PRO A N 1
ATOM 604 C CA . PRO A 1 72 ? -1.841 9.249 -5.025 1.00 82.50 72 PRO A CA 1
ATOM 605 C C . PRO A 1 72 ? -2.176 8.692 -3.632 1.00 82.50 72 PRO A C 1
ATOM 607 O O . PRO A 1 72 ? -3.347 8.596 -3.249 1.00 82.50 72 PRO A O 1
ATOM 610 N N . ASN A 1 73 ? -1.157 8.295 -2.870 1.00 86.81 73 ASN A N 1
ATOM 611 C CA . ASN A 1 73 ? -1.344 7.725 -1.538 1.00 86.81 73 ASN A CA 1
ATOM 612 C C . ASN A 1 73 ? -0.267 8.133 -0.532 1.00 86.81 73 ASN A C 1
ATOM 614 O O . ASN A 1 73 ? 0.863 8.457 -0.894 1.00 86.81 73 ASN A O 1
ATOM 618 N N . ILE A 1 74 ? -0.627 8.044 0.749 1.00 88.44 74 ILE A N 1
ATOM 619 C CA . ILE A 1 74 ? 0.298 8.090 1.883 1.00 88.44 74 ILE A CA 1
ATOM 620 C C . ILE A 1 74 ? 0.109 6.820 2.713 1.00 88.44 74 ILE A C 1
ATOM 622 O O . ILE A 1 74 ? -1.003 6.470 3.097 1.00 88.44 74 ILE A O 1
ATOM 626 N N . SER A 1 75 ? 1.206 6.136 3.024 1.00 91.81 75 SER A N 1
ATOM 627 C CA . SER A 1 75 ? 1.254 5.012 3.959 1.00 91.81 75 SER A CA 1
ATOM 628 C C . SER A 1 75 ? 1.969 5.421 5.238 1.00 91.81 75 SER A C 1
ATOM 630 O O . SER A 1 75 ? 3.128 5.838 5.195 1.00 91.81 75 SER A O 1
ATOM 632 N N . LEU A 1 76 ? 1.307 5.243 6.376 1.00 93.62 76 LEU A N 1
ATOM 633 C CA . LEU A 1 76 ? 1.921 5.327 7.697 1.00 93.62 76 LEU A CA 1
ATOM 634 C C . LEU A 1 76 ? 2.166 3.907 8.195 1.00 93.62 76 LEU A C 1
ATOM 636 O O . LEU A 1 76 ? 1.215 3.209 8.542 1.00 93.62 76 LEU A O 1
ATOM 640 N N . VAL A 1 77 ? 3.418 3.459 8.223 1.00 96.25 77 VAL A N 1
ATOM 641 C CA . VAL A 1 77 ? 3.771 2.129 8.738 1.00 96.25 77 VAL A CA 1
ATOM 642 C C . VAL A 1 77 ? 3.695 2.180 10.263 1.00 96.25 77 VAL A C 1
ATOM 644 O O . VAL A 1 77 ? 4.498 2.847 10.909 1.00 96.25 77 VAL A O 1
ATOM 647 N N . LEU A 1 78 ? 2.713 1.517 10.864 1.00 95.50 78 LEU A N 1
ATOM 648 C CA . LEU A 1 78 ? 2.447 1.590 12.302 1.00 95.50 78 LEU A CA 1
ATOM 649 C C . LEU A 1 78 ? 3.221 0.525 13.089 1.00 95.50 78 LEU A C 1
ATOM 651 O O . LEU A 1 78 ? 3.739 0.806 14.173 1.00 95.50 78 LEU A O 1
ATOM 655 N N . GLU A 1 79 ? 3.342 -0.678 12.528 1.00 96.00 79 GLU A N 1
ATOM 656 C CA . GLU A 1 79 ? 4.041 -1.822 13.120 1.00 96.00 79 GLU A CA 1
ATOM 657 C C . GLU A 1 79 ? 4.666 -2.705 12.033 1.00 96.00 79 GLU A C 1
ATOM 659 O O . GLU A 1 79 ? 4.207 -2.726 10.889 1.00 96.00 79 GLU A O 1
ATOM 664 N N . GLY A 1 80 ? 5.734 -3.416 12.404 1.00 94.25 80 GLY A N 1
ATOM 665 C CA . GLY A 1 80 ? 6.522 -4.233 11.487 1.00 94.25 80 GLY A CA 1
ATOM 666 C C . GLY A 1 80 ? 7.361 -3.374 10.546 1.00 94.25 80 GLY A C 1
ATOM 667 O O . GLY A 1 80 ? 8.100 -2.490 10.989 1.00 94.25 80 GLY A O 1
ATOM 668 N N . GLY A 1 81 ? 7.237 -3.647 9.255 1.00 94.69 81 GLY A N 1
ATOM 669 C CA . GLY A 1 81 ? 7.943 -2.972 8.176 1.00 94.69 81 GLY A CA 1
ATOM 670 C C . GLY A 1 81 ? 8.014 -3.874 6.951 1.00 94.69 81 GLY A C 1
ATOM 671 O O . GLY A 1 81 ? 7.567 -5.018 6.996 1.00 94.69 81 GLY A O 1
ATOM 672 N N . TYR A 1 82 ? 8.562 -3.351 5.863 1.00 97.00 82 TYR A N 1
ATOM 673 C CA . TYR A 1 82 ? 8.731 -4.088 4.610 1.00 97.00 82 TYR A CA 1
ATOM 674 C C . TYR A 1 82 ? 9.902 -3.529 3.802 1.00 97.00 82 TYR A C 1
ATOM 676 O O . TYR A 1 82 ? 10.321 -2.385 4.006 1.00 97.00 82 TYR A O 1
ATOM 684 N N . LEU A 1 83 ? 10.419 -4.322 2.868 1.00 97.44 83 LEU A N 1
ATOM 685 C CA . LEU A 1 83 ? 11.219 -3.815 1.760 1.00 97.44 83 LEU A CA 1
ATOM 686 C C . LEU A 1 83 ? 10.270 -3.331 0.670 1.00 97.44 83 LEU A C 1
ATOM 688 O O . LEU A 1 83 ? 9.389 -4.055 0.222 1.00 97.44 83 LEU A O 1
ATOM 692 N N . GLU A 1 84 ? 10.430 -2.085 0.252 1.00 97.81 84 GLU A N 1
ATOM 693 C CA . GLU A 1 84 ? 9.746 -1.551 -0.915 1.00 97.81 84 GLU A CA 1
ATOM 694 C C . GLU A 1 84 ? 10.676 -1.637 -2.118 1.00 97.81 84 GLU A C 1
ATOM 696 O O . GLU A 1 84 ? 11.668 -0.911 -2.191 1.00 97.81 84 GLU A O 1
ATOM 701 N N . HIS A 1 85 ? 10.329 -2.499 -3.064 1.00 97.94 85 HIS A N 1
ATOM 702 C CA . HIS A 1 85 ? 10.975 -2.570 -4.366 1.00 97.94 85 HIS A CA 1
ATOM 703 C C . HIS A 1 85 ? 10.350 -1.530 -5.280 1.00 97.94 85 HIS A C 1
ATOM 705 O O . HIS A 1 85 ? 9.132 -1.509 -5.455 1.00 97.94 85 HIS A O 1
ATOM 711 N N . ARG A 1 86 ? 11.169 -0.657 -5.858 1.00 96.12 86 ARG A N 1
ATOM 712 C CA . ARG A 1 86 ? 10.719 0.457 -6.703 1.00 96.12 86 ARG A CA 1
ATOM 713 C C . ARG A 1 86 ? 11.765 0.797 -7.766 1.00 96.12 86 ARG A C 1
ATOM 715 O O . ARG A 1 86 ? 12.927 0.434 -7.591 1.00 96.12 86 ARG A O 1
ATOM 722 N N . PRO A 1 87 ? 11.415 1.528 -8.838 1.00 96.38 87 PRO A N 1
ATOM 723 C CA . PRO A 1 87 ? 12.405 2.027 -9.782 1.00 96.38 87 PRO A CA 1
ATOM 724 C C . PRO A 1 87 ? 13.447 2.896 -9.068 1.00 96.38 87 PRO A C 1
ATOM 726 O O . PRO A 1 87 ? 13.089 3.833 -8.355 1.00 96.38 87 PRO A O 1
ATOM 729 N N . ALA A 1 88 ? 14.730 2.623 -9.299 1.00 95.75 88 ALA A N 1
ATOM 730 C CA . ALA A 1 88 ? 15.835 3.446 -8.803 1.00 95.75 88 ALA A CA 1
ATOM 731 C C . ALA A 1 88 ? 15.823 4.848 -9.436 1.00 95.75 88 ALA A C 1
ATOM 733 O O . ALA A 1 88 ? 16.266 5.822 -8.831 1.00 95.75 88 ALA A O 1
ATOM 734 N N . PHE A 1 89 ? 15.261 4.957 -10.644 1.00 94.12 89 PHE A N 1
ATOM 735 C CA . PHE A 1 89 ? 15.100 6.210 -11.377 1.00 94.12 89 PHE A CA 1
ATOM 736 C C . PHE A 1 89 ? 13.641 6.388 -11.827 1.00 94.12 89 PHE A C 1
ATOM 738 O O . PHE A 1 89 ? 13.335 6.178 -13.001 1.00 94.12 89 PHE A O 1
ATOM 745 N N . PRO A 1 90 ? 12.716 6.787 -10.930 1.00 89.19 90 PRO A N 1
ATOM 746 C CA . PRO A 1 90 ? 11.287 6.870 -11.249 1.00 89.19 90 PRO A CA 1
ATOM 747 C C . PRO A 1 90 ? 10.956 7.752 -12.461 1.00 89.19 90 PRO A C 1
ATOM 749 O O . PRO A 1 90 ? 10.063 7.416 -13.227 1.00 89.19 90 PRO A O 1
ATOM 752 N N . GLY A 1 91 ? 11.702 8.843 -12.683 1.00 87.88 91 GLY A N 1
ATOM 753 C CA . GLY A 1 91 ? 11.505 9.729 -13.841 1.00 87.88 91 GLY A CA 1
ATOM 754 C C . GLY A 1 91 ? 11.934 9.136 -15.190 1.00 87.88 91 GLY A C 1
ATOM 755 O O . GLY A 1 91 ? 11.598 9.694 -16.226 1.00 87.88 91 GLY A O 1
ATOM 756 N N . GLN A 1 92 ? 12.668 8.019 -15.185 1.00 90.62 92 GLN A N 1
ATOM 757 C CA . GLN A 1 92 ? 13.061 7.277 -16.389 1.00 90.62 92 GLN A CA 1
ATOM 758 C C . GLN A 1 92 ? 12.287 5.961 -16.534 1.00 90.62 92 GLN A C 1
ATOM 760 O O . GLN A 1 92 ? 12.511 5.219 -17.488 1.00 90.62 92 GLN A O 1
ATOM 765 N N . TRP A 1 93 ? 11.396 5.638 -15.598 1.00 88.06 93 TRP A N 1
ATOM 766 C CA . TRP A 1 93 ? 10.577 4.437 -15.680 1.00 88.06 93 TRP A CA 1
ATOM 767 C C . TRP A 1 93 ? 9.533 4.578 -16.805 1.00 88.06 93 TRP A C 1
ATOM 769 O O . TRP A 1 93 ? 8.936 5.648 -16.931 1.00 88.06 93 TRP A O 1
ATOM 779 N N . PRO A 1 94 ? 9.284 3.539 -17.628 1.00 89.00 94 PRO A N 1
ATOM 780 C CA . PRO A 1 94 ? 9.855 2.186 -17.589 1.00 89.00 94 PRO A CA 1
ATOM 781 C C . PRO A 1 94 ? 11.116 1.983 -18.452 1.00 89.00 94 PRO A C 1
ATOM 783 O O . PRO A 1 94 ? 11.621 0.867 -18.512 1.00 89.00 94 PRO A O 1
ATOM 786 N N . HIS A 1 95 ? 11.633 3.012 -19.129 1.00 88.94 95 HIS A N 1
ATOM 787 C CA . HIS A 1 95 ? 12.804 2.895 -20.014 1.00 88.94 95 HIS A CA 1
ATOM 788 C C . HIS A 1 95 ? 14.059 2.436 -19.260 1.00 88.94 95 HIS A C 1
ATOM 790 O O . HIS A 1 95 ? 14.816 1.599 -19.745 1.00 88.94 95 HIS 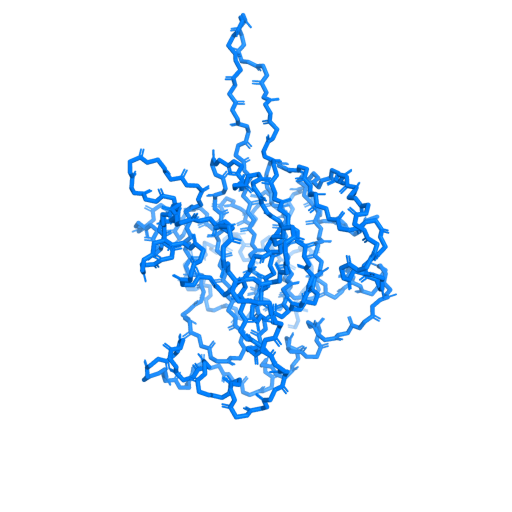A O 1
ATOM 796 N N . ASN A 1 96 ? 14.255 2.945 -18.042 1.00 92.12 96 ASN A N 1
ATOM 797 C CA . ASN A 1 96 ? 15.267 2.447 -17.122 1.00 92.12 96 ASN A CA 1
ATOM 798 C C . ASN A 1 96 ? 14.625 1.511 -16.099 1.00 92.12 96 ASN A C 1
ATOM 800 O O . ASN A 1 96 ? 13.898 1.953 -15.208 1.00 92.12 96 ASN A O 1
ATOM 804 N N . ARG A 1 97 ? 14.927 0.216 -16.216 1.00 91.56 97 ARG A N 1
ATOM 805 C CA . ARG A 1 97 ? 14.295 -0.833 -15.405 1.00 91.56 97 ARG A CA 1
ATOM 806 C C . ARG A 1 97 ? 15.050 -1.194 -14.136 1.00 91.56 97 ARG A C 1
ATOM 808 O O . ARG A 1 97 ? 14.724 -2.194 -13.504 1.00 91.56 97 ARG A O 1
ATOM 815 N N . LYS A 1 98 ? 16.060 -0.410 -13.749 1.00 96.31 98 LYS A N 1
ATOM 816 C CA . LYS A 1 98 ? 16.790 -0.661 -12.506 1.00 96.31 98 LYS A CA 1
ATOM 817 C C . LYS A 1 98 ? 15.841 -0.520 -11.314 1.00 96.31 98 LYS A C 1
ATOM 819 O O . LYS A 1 98 ? 15.255 0.542 -11.114 1.00 96.31 98 LYS A O 1
ATOM 824 N N . ILE A 1 99 ? 15.732 -1.579 -10.517 1.00 96.44 99 ILE A N 1
ATOM 825 C CA . ILE A 1 99 ? 14.948 -1.619 -9.279 1.00 96.44 99 ILE A CA 1
ATOM 826 C C . ILE A 1 99 ? 15.899 -1.454 -8.091 1.00 96.44 99 ILE A C 1
ATOM 828 O O . ILE A 1 99 ? 17.006 -1.991 -8.088 1.00 96.44 99 ILE A O 1
ATOM 832 N N . GLU A 1 100 ? 15.466 -0.706 -7.083 1.00 96.94 100 GLU A N 1
ATOM 833 C CA . GLU A 1 100 ? 16.081 -0.664 -5.760 1.00 96.94 100 GLU A CA 1
ATOM 834 C C . GLU A 1 100 ? 15.095 -1.167 -4.700 1.00 96.94 100 GLU A C 1
ATOM 836 O O . GLU A 1 100 ? 13.884 -0.967 -4.825 1.00 96.94 100 GLU A O 1
ATOM 841 N N . ALA A 1 101 ? 15.621 -1.788 -3.644 1.00 97.06 101 ALA A N 1
ATOM 842 C CA . ALA A 1 101 ? 14.855 -2.189 -2.471 1.00 97.06 101 ALA A CA 1
ATOM 843 C C . ALA A 1 101 ? 15.149 -1.227 -1.314 1.00 97.06 101 ALA A C 1
ATOM 845 O O . ALA A 1 101 ? 16.297 -1.064 -0.899 1.00 97.06 101 ALA A O 1
ATOM 846 N N . VAL A 1 102 ? 14.110 -0.587 -0.781 1.00 96.00 102 VAL A N 1
ATOM 847 C CA . VAL A 1 102 ? 14.223 0.385 0.310 1.00 96.00 102 VAL A CA 1
ATOM 848 C C . VAL A 1 102 ? 13.496 -0.132 1.538 1.00 96.00 102 VAL A C 1
ATOM 850 O O . VAL A 1 102 ? 12.286 -0.343 1.509 1.00 96.00 102 VAL A O 1
ATOM 853 N N . TYR A 1 103 ? 14.212 -0.284 2.650 1.00 96.56 103 TYR A N 1
ATOM 854 C CA . TYR A 1 103 ? 13.587 -0.690 3.904 1.00 96.56 103 TYR A CA 1
ATOM 855 C C . TYR A 1 103 ? 12.709 0.423 4.494 1.00 96.56 103 TYR A C 1
ATOM 857 O O . TYR A 1 103 ? 13.156 1.554 4.706 1.00 96.56 103 TYR A O 1
ATOM 865 N N . ARG A 1 104 ? 11.447 0.083 4.775 1.00 96.06 104 ARG A N 1
ATOM 866 C CA . ARG A 1 104 ? 10.430 0.934 5.404 1.00 96.06 104 ARG A CA 1
ATOM 867 C C . ARG A 1 104 ? 10.073 0.378 6.790 1.00 96.06 104 ARG A C 1
ATOM 869 O O . ARG A 1 104 ? 9.153 -0.435 6.900 1.00 96.06 104 ARG A O 1
ATOM 876 N N . PRO A 1 105 ? 10.797 0.761 7.856 1.00 95.31 105 PRO A N 1
ATOM 877 C CA . PRO A 1 105 ? 10.496 0.303 9.212 1.0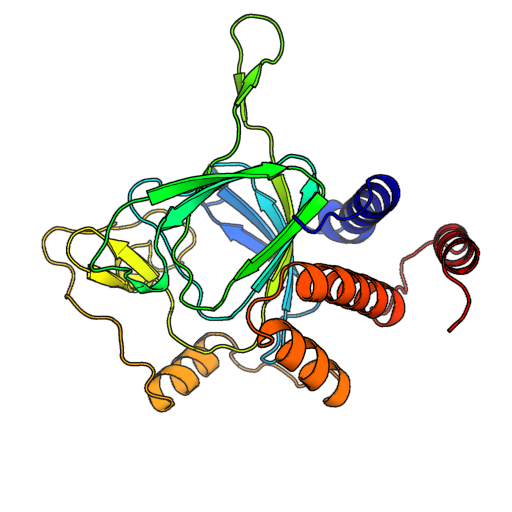0 95.31 105 PRO A CA 1
ATOM 878 C C . PRO A 1 105 ? 9.200 0.906 9.776 1.00 95.31 105 PRO A C 1
ATOM 880 O O . PRO A 1 105 ? 8.690 1.920 9.297 1.00 95.31 105 PRO A O 1
ATOM 883 N N . ALA A 1 106 ? 8.710 0.348 10.887 1.00 95.44 106 ALA A N 1
ATOM 884 C CA . ALA A 1 106 ? 7.661 0.973 11.689 1.00 95.44 106 ALA A CA 1
ATOM 885 C C . ALA A 1 106 ? 7.994 2.436 12.031 1.00 95.44 106 ALA A C 1
ATOM 887 O O . ALA A 1 106 ? 9.050 2.765 12.575 1.00 95.44 106 ALA A O 1
ATOM 888 N N . GLY A 1 107 ? 7.036 3.309 11.757 1.00 91.19 107 GLY A N 1
ATOM 889 C CA . GLY A 1 107 ? 7.153 4.755 11.804 1.00 91.19 107 GLY A CA 1
ATOM 890 C C . GLY A 1 107 ? 7.340 5.387 10.428 1.00 91.19 107 GLY A C 1
ATOM 891 O O . GLY A 1 107 ? 7.122 6.586 10.326 1.00 91.19 107 GLY A O 1
ATOM 892 N N . SER A 1 108 ? 7.710 4.648 9.376 1.00 92.44 108 SER A N 1
ATOM 893 C CA . SER A 1 108 ? 7.869 5.230 8.039 1.00 92.44 108 SER A CA 1
ATOM 894 C C . SER A 1 108 ? 6.593 5.908 7.546 1.00 92.44 108 SER A C 1
ATOM 896 O O . SER A 1 108 ? 5.503 5.342 7.611 1.00 92.44 108 SER A O 1
ATOM 898 N N . ILE A 1 109 ? 6.766 7.112 7.006 1.00 87.62 109 ILE A N 1
ATOM 899 C CA . ILE A 1 109 ? 5.740 7.872 6.297 1.00 87.62 109 ILE A CA 1
ATOM 900 C C . ILE A 1 109 ? 6.139 7.881 4.823 1.00 87.62 109 ILE A C 1
ATOM 902 O O . ILE A 1 109 ? 7.162 8.463 4.456 1.00 87.62 109 ILE A O 1
ATOM 906 N N . VAL A 1 110 ? 5.364 7.205 3.978 1.00 88.19 110 VAL A N 1
ATOM 907 C CA . VAL A 1 110 ? 5.687 7.030 2.556 1.00 88.19 110 VAL A CA 1
ATOM 908 C C . VAL A 1 110 ? 4.588 7.651 1.709 1.00 88.19 110 VAL A C 1
ATOM 910 O O . VAL A 1 110 ? 3.453 7.201 1.776 1.00 88.19 110 VAL A O 1
ATOM 913 N N . ALA A 1 111 ? 4.925 8.670 0.920 1.00 84.62 111 ALA A N 1
ATOM 914 C CA . ALA A 1 111 ? 4.017 9.302 -0.035 1.00 84.62 111 ALA A CA 1
ATOM 915 C C . ALA A 1 111 ? 4.362 8.847 -1.454 1.00 84.62 111 ALA A C 1
ATOM 917 O O . ALA A 1 111 ? 5.546 8.739 -1.789 1.00 84.62 111 ALA A O 1
ATOM 918 N N . ARG A 1 112 ? 3.343 8.581 -2.271 1.00 87.12 112 ARG A N 1
ATOM 919 C CA . ARG A 1 112 ? 3.494 8.079 -3.638 1.00 87.12 112 ARG A CA 1
ATOM 920 C C . ARG A 1 112 ? 2.501 8.763 -4.577 1.00 87.12 112 ARG A C 1
ATOM 922 O O . ARG A 1 112 ? 1.314 8.797 -4.245 1.00 87.12 112 ARG A O 1
ATOM 929 N N . PRO A 1 113 ? 2.936 9.259 -5.749 1.00 84.00 113 PRO A N 1
ATOM 930 C CA . PRO A 1 113 ? 2.003 9.615 -6.812 1.00 84.00 113 PRO A CA 1
ATOM 931 C C . PRO A 1 113 ? 1.296 8.362 -7.351 1.00 84.00 113 PRO A C 1
ATOM 933 O O . PRO A 1 113 ? 1.756 7.240 -7.140 1.00 84.00 113 PRO A O 1
ATOM 936 N N . ALA A 1 114 ? 0.191 8.553 -8.078 1.00 85.88 114 ALA A N 1
ATOM 937 C CA . ALA A 1 114 ? -0.612 7.450 -8.617 1.00 85.88 114 ALA A CA 1
ATOM 938 C C . ALA A 1 114 ? 0.210 6.483 -9.490 1.00 85.88 114 ALA A C 1
ATOM 940 O O . ALA A 1 114 ? 0.110 5.270 -9.361 1.00 85.88 114 ALA A O 1
ATOM 941 N N . ASN A 1 115 ? 1.098 7.010 -10.332 1.00 86.69 115 ASN A N 1
ATOM 942 C CA . ASN A 1 115 ? 1.939 6.217 -11.228 1.00 86.69 115 ASN A CA 1
ATOM 943 C C . ASN A 1 115 ? 3.216 5.643 -10.590 1.00 86.69 115 ASN A C 1
ATOM 945 O O . ASN A 1 115 ? 4.069 5.135 -11.317 1.00 86.69 115 ASN A O 1
ATOM 949 N N . ALA A 1 116 ? 3.388 5.732 -9.269 1.00 90.69 116 ALA A N 1
ATOM 950 C CA . ALA A 1 116 ? 4.555 5.158 -8.612 1.00 90.69 116 ALA A CA 1
ATOM 951 C C . ALA A 1 116 ? 4.506 3.625 -8.668 1.00 90.69 116 ALA A C 1
ATOM 953 O O . ALA A 1 116 ? 3.755 3.001 -7.922 1.00 90.69 116 ALA A O 1
ATOM 954 N N . ALA A 1 117 ? 5.332 3.035 -9.534 1.00 95.19 117 ALA A N 1
ATOM 955 C CA . ALA A 1 117 ? 5.511 1.592 -9.610 1.00 95.19 117 ALA A CA 1
ATOM 956 C C . ALA A 1 117 ? 6.245 1.079 -8.363 1.00 95.19 117 ALA A C 1
ATOM 958 O O . ALA A 1 117 ? 7.318 1.588 -8.026 1.00 95.19 117 ALA A O 1
ATOM 959 N N . HIS A 1 118 ? 5.697 0.070 -7.690 1.00 97.56 118 HIS A N 1
ATOM 960 C CA . HIS A 1 118 ? 6.362 -0.595 -6.574 1.00 97.56 118 HIS A CA 1
ATOM 961 C C . HIS A 1 118 ? 5.803 -1.992 -6.271 1.00 97.56 118 HIS A C 1
ATOM 963 O O . HIS A 1 118 ? 4.766 -2.384 -6.794 1.00 97.56 118 HIS A O 1
ATOM 969 N N . ARG A 1 119 ? 6.495 -2.738 -5.407 1.00 96.50 119 ARG A N 1
ATOM 970 C CA . ARG A 1 119 ? 5.964 -3.912 -4.701 1.00 96.50 119 ARG A CA 1
ATOM 971 C C . ARG A 1 119 ? 6.561 -3.995 -3.297 1.00 96.50 119 ARG A C 1
ATOM 973 O O . ARG A 1 119 ? 7.674 -3.517 -3.063 1.00 96.50 119 ARG A O 1
ATOM 980 N N . LEU A 1 120 ? 5.832 -4.583 -2.363 1.00 96.62 120 LEU A N 1
ATOM 981 C CA . LEU A 1 120 ? 6.183 -4.683 -0.954 1.00 96.62 120 LEU A CA 1
ATOM 982 C C . LEU A 1 120 ? 6.550 -6.120 -0.594 1.00 96.62 120 LEU A C 1
ATOM 984 O O . LEU A 1 120 ? 5.782 -7.051 -0.808 1.00 96.62 120 LEU A O 1
ATOM 988 N N . GLU A 1 121 ? 7.713 -6.303 0.009 1.00 95.69 121 GLU A N 1
ATOM 989 C CA . GLU A 1 121 ? 8.184 -7.593 0.496 1.00 95.69 121 GLU A CA 1
ATOM 990 C C . GLU A 1 121 ? 8.255 -7.574 2.024 1.00 95.69 121 GLU A C 1
ATOM 992 O O . GLU A 1 121 ? 8.915 -6.719 2.624 1.00 95.69 121 GLU A O 1
ATOM 997 N N . LEU A 1 122 ? 7.551 -8.509 2.664 1.00 94.81 122 LEU A N 1
ATOM 998 C CA . LEU A 1 122 ? 7.606 -8.675 4.110 1.00 94.81 122 LEU A CA 1
ATOM 999 C C . LEU A 1 122 ? 8.917 -9.330 4.528 1.00 94.81 122 LEU A C 1
ATOM 1001 O O . LEU A 1 122 ? 9.409 -10.256 3.889 1.00 94.81 122 LEU A O 1
ATOM 1005 N N . LEU A 1 123 ? 9.452 -8.873 5.657 1.00 90.69 123 LEU A N 1
ATOM 1006 C CA . LEU A 1 123 ? 10.678 -9.422 6.214 1.00 90.69 123 LEU A CA 1
ATOM 1007 C C . LEU A 1 123 ? 10.412 -10.757 6.909 1.00 90.69 123 LEU A C 1
ATOM 1009 O O . LEU A 1 123 ? 9.515 -10.862 7.749 1.00 90.69 123 LEU A O 1
ATOM 1013 N N . ALA A 1 124 ? 11.247 -11.754 6.630 1.00 86.44 124 ALA A N 1
ATOM 1014 C CA . ALA A 1 124 ? 11.313 -12.959 7.442 1.00 86.44 124 ALA A CA 1
ATOM 1015 C C . ALA A 1 124 ? 11.975 -12.643 8.790 1.00 86.44 124 ALA A C 1
ATOM 1017 O O . ALA A 1 124 ? 13.023 -11.998 8.856 1.00 86.44 124 ALA A O 1
ATOM 1018 N N . ARG A 1 125 ? 11.373 -13.112 9.882 1.00 77.25 125 ARG A N 1
ATOM 1019 C CA . ARG A 1 125 ? 11.925 -13.001 11.231 1.00 77.25 125 ARG A CA 1
ATOM 1020 C C . ARG A 1 125 ? 12.122 -14.392 11.814 1.00 77.25 125 ARG A C 1
ATOM 1022 O O . ARG A 1 125 ? 11.207 -15.212 11.788 1.00 77.25 125 ARG A O 1
ATOM 1029 N N . ALA A 1 126 ? 13.309 -14.644 12.359 1.00 74.81 126 ALA A N 1
ATOM 1030 C CA . ALA A 1 126 ? 13.584 -15.878 13.083 1.00 74.81 126 ALA A CA 1
ATOM 1031 C C . ALA A 1 126 ? 12.685 -15.973 14.324 1.00 74.81 126 ALA A C 1
ATOM 1033 O O . ALA A 1 126 ? 12.554 -15.008 15.086 1.00 74.81 126 ALA A O 1
ATOM 1034 N N . PHE A 1 127 ? 12.075 -17.135 14.523 1.00 63.94 127 PHE A N 1
ATOM 1035 C CA . PHE A 1 127 ? 11.229 -17.438 15.668 1.00 63.94 127 PHE A CA 1
ATOM 1036 C C . PHE A 1 127 ? 11.649 -18.785 16.254 1.00 63.94 127 PHE A C 1
ATOM 1038 O O . PHE A 1 127 ? 11.018 -19.792 15.969 1.00 63.94 127 PHE A O 1
ATOM 1045 N N . GLY A 1 128 ? 12.722 -18.788 17.056 1.00 57.47 128 GLY A N 1
ATOM 1046 C CA . GLY A 1 128 ? 13.205 -19.952 17.816 1.00 57.47 128 GLY A CA 1
ATOM 1047 C C . GLY A 1 128 ? 13.551 -21.195 16.974 1.00 57.47 128 GLY A C 1
ATOM 1048 O O . GLY A 1 128 ? 12.676 -21.863 16.432 1.00 57.47 128 GLY A O 1
ATOM 1049 N N . GLY A 1 129 ? 14.832 -21.572 16.922 1.00 70.50 129 GLY A N 1
ATOM 1050 C CA . GLY A 1 129 ? 15.299 -22.665 16.053 1.00 70.50 129 GLY A CA 1
ATOM 1051 C C . GLY A 1 129 ? 15.269 -22.279 14.566 1.00 70.50 129 GLY A C 1
ATOM 1052 O O . GLY A 1 129 ? 15.358 -21.096 14.243 1.00 70.50 129 GLY A O 1
ATOM 1053 N N . ASP A 1 130 ? 15.102 -23.258 13.669 1.00 72.50 130 ASP A N 1
ATOM 1054 C CA . ASP A 1 130 ? 15.141 -23.069 12.201 1.00 72.50 130 ASP A CA 1
ATOM 1055 C C . ASP A 1 130 ? 13.848 -22.492 11.592 1.00 72.50 130 ASP A C 1
ATOM 1057 O O . ASP A 1 130 ? 13.681 -22.437 10.373 1.00 72.50 130 ASP A O 1
ATOM 1061 N N . LYS A 1 131 ? 12.890 -22.066 12.421 1.00 67.94 131 LYS A N 1
ATOM 1062 C CA . LYS A 1 131 ? 11.608 -21.538 11.943 1.00 67.94 131 LYS A CA 1
ATOM 1063 C C . LYS A 1 131 ? 11.702 -20.036 11.697 1.00 67.94 131 LYS A C 1
ATOM 1065 O O . LYS A 1 131 ? 12.030 -19.254 12.591 1.00 67.94 131 LYS A O 1
ATOM 1070 N N . THR A 1 132 ? 11.343 -19.619 10.489 1.00 75.75 132 THR A N 1
ATOM 1071 C CA . THR A 1 132 ? 11.152 -18.214 10.127 1.00 75.75 132 THR A CA 1
ATOM 1072 C C . THR A 1 132 ? 9.670 -17.941 9.904 1.00 75.75 132 THR A C 1
ATOM 1074 O O . THR A 1 132 ? 8.948 -18.744 9.318 1.00 75.75 132 THR A O 1
ATOM 1077 N N . VAL A 1 133 ? 9.194 -16.806 10.411 1.00 80.81 133 VAL A N 1
ATOM 1078 C CA . VAL A 1 133 ? 7.827 -16.323 10.184 1.00 80.81 133 VAL A CA 1
ATOM 1079 C C . VAL A 1 133 ? 7.893 -14.955 9.529 1.00 80.81 133 VAL A C 1
ATOM 1081 O O . VAL A 1 133 ? 8.738 -14.130 9.889 1.00 80.81 133 VAL A O 1
ATOM 1084 N N . LEU A 1 134 ? 7.015 -14.696 8.562 1.00 84.81 134 LEU A N 1
ATOM 1085 C CA . LEU A 1 134 ? 6.912 -13.363 7.978 1.00 84.81 134 LEU A CA 1
ATOM 1086 C C . LEU A 1 134 ? 6.400 -12.388 9.036 1.00 84.81 134 LEU A C 1
ATOM 1088 O O . LEU A 1 134 ? 5.380 -12.608 9.692 1.00 84.81 134 LEU A O 1
ATOM 1092 N N . GLN A 1 135 ? 7.122 -11.288 9.207 1.00 89.19 135 GLN A N 1
ATOM 1093 C CA . GLN A 1 135 ? 6.676 -10.202 10.053 1.00 89.19 135 GLN A CA 1
ATOM 1094 C C . GLN A 1 135 ? 5.579 -9.432 9.323 1.00 89.19 135 GLN A C 1
ATOM 1096 O O . GLN A 1 135 ? 5.838 -8.771 8.321 1.00 89.19 135 GLN A O 1
ATOM 1101 N N . HIS A 1 136 ? 4.361 -9.476 9.858 1.00 94.88 136 HIS A N 1
ATOM 1102 C CA . HIS A 1 136 ? 3.264 -8.673 9.331 1.00 94.88 136 HIS A CA 1
ATOM 1103 C C . HIS A 1 136 ? 3.592 -7.178 9.397 1.00 94.88 136 HIS A C 1
ATOM 1105 O O . HIS A 1 136 ? 4.247 -6.711 10.337 1.00 94.88 136 HIS A O 1
ATOM 1111 N N . SER A 1 137 ? 3.059 -6.414 8.445 1.00 96.75 137 SER A N 1
ATOM 1112 C CA . SER A 1 137 ? 3.118 -4.955 8.476 1.00 96.75 137 SER A CA 1
ATOM 1113 C C . SER A 1 137 ? 1.724 -4.361 8.626 1.00 96.75 137 SER A C 1
ATOM 1115 O O . SER A 1 137 ? 0.833 -4.595 7.810 1.00 96.75 137 SER A O 1
ATOM 1117 N N . TRP A 1 138 ? 1.540 -3.558 9.672 1.00 97.75 138 TRP A N 1
ATOM 1118 C CA . TRP A 1 138 ? 0.321 -2.780 9.849 1.00 97.75 138 TRP A CA 1
ATOM 1119 C C . TRP A 1 138 ? 0.548 -1.364 9.362 1.00 97.75 138 TRP A C 1
ATOM 1121 O O . TRP A 1 138 ? 1.517 -0.717 9.768 1.00 97.75 138 TRP A O 1
ATOM 1131 N N . SER A 1 139 ? -0.361 -0.857 8.537 1.00 97.00 139 SER A N 1
ATOM 1132 C CA . SER A 1 139 ? -0.287 0.520 8.064 1.00 97.00 139 SER A CA 1
ATOM 1133 C C . SER A 1 139 ? -1.645 1.202 8.013 1.00 97.00 139 SER A C 1
ATOM 1135 O O . SER A 1 139 ? -2.677 0.563 7.812 1.00 97.00 139 SER A O 1
ATOM 1137 N N . LEU A 1 140 ? -1.626 2.519 8.203 1.00 94.56 140 LEU A N 1
ATOM 1138 C CA . LEU A 1 140 ? -2.742 3.381 7.845 1.00 94.56 140 LEU A CA 1
ATOM 1139 C C . LEU A 1 140 ? -2.481 3.913 6.435 1.00 94.56 140 LEU A C 1
ATOM 1141 O O . LEU A 1 140 ? -1.474 4.584 6.202 1.00 94.56 140 LEU A O 1
ATOM 1145 N N . PHE A 1 141 ? -3.358 3.572 5.500 1.00 93.31 141 PHE A N 1
ATOM 1146 C CA . PHE A 1 141 ? -3.229 3.884 4.084 1.00 93.31 141 PHE A CA 1
ATOM 1147 C C . PHE A 1 141 ? -4.273 4.921 3.681 1.00 93.31 141 PHE A C 1
ATOM 1149 O O . PHE A 1 141 ? -5.476 4.675 3.760 1.00 93.31 141 PHE A O 1
ATOM 1156 N N . ILE A 1 142 ? -3.796 6.089 3.268 1.00 85.19 142 ILE A N 1
ATOM 1157 C CA . ILE A 1 142 ? -4.606 7.221 2.828 1.00 85.19 142 ILE A CA 1
ATOM 1158 C C . ILE A 1 142 ? -4.519 7.289 1.308 1.00 85.19 142 ILE A C 1
ATOM 1160 O O . ILE A 1 142 ? -3.424 7.238 0.752 1.00 85.19 142 ILE A O 1
ATOM 1164 N N . THR A 1 143 ? -5.659 7.426 0.642 1.00 81.81 143 THR A N 1
ATOM 1165 C CA . THR A 1 143 ? -5.752 7.539 -0.824 1.00 81.81 143 THR A CA 1
ATOM 1166 C C . THR A 1 143 ? -6.380 8.859 -1.209 1.00 81.81 143 THR A C 1
ATOM 1168 O O . THR A 1 143 ? -7.246 9.333 -0.482 1.00 81.81 143 THR A O 1
ATOM 1171 N N . GLY A 1 144 ? -5.962 9.426 -2.335 1.00 76.31 144 GLY A N 1
ATOM 1172 C CA . GLY A 1 144 ? -6.573 10.620 -2.915 1.00 76.31 144 GLY A CA 1
ATOM 1173 C C . GLY A 1 144 ? -7.633 10.295 -3.961 1.00 76.31 144 GLY A C 1
ATOM 1174 O O . GLY A 1 144 ? -8.084 9.146 -4.050 1.00 76.31 144 GLY A O 1
ATOM 1175 N N . PRO A 1 145 ? -8.007 11.285 -4.786 1.00 74.31 145 PRO A N 1
ATOM 1176 C CA . PRO A 1 145 ? -8.930 11.061 -5.886 1.00 74.31 145 PRO A CA 1
ATOM 1177 C C . PRO A 1 145 ? -8.310 10.146 -6.947 1.00 74.31 145 PRO A C 1
ATOM 1179 O O . PRO A 1 145 ? -7.090 10.085 -7.118 1.00 74.31 145 PRO A O 1
ATOM 1182 N N . VAL A 1 146 ? -9.172 9.454 -7.695 1.00 78.50 146 VAL A N 1
ATOM 1183 C CA . VAL A 1 146 ? -8.761 8.667 -8.865 1.00 78.50 146 VAL A CA 1
ATOM 1184 C C . VAL A 1 146 ? -8.206 9.610 -9.935 1.00 78.50 146 VAL A C 1
ATOM 1186 O O . VAL A 1 146 ? -8.825 10.618 -10.273 1.00 78.50 146 VAL A O 1
ATOM 1189 N N . ARG A 1 147 ? -7.020 9.282 -10.441 1.00 80.94 147 ARG A N 1
ATOM 1190 C CA . ARG A 1 147 ? -6.262 10.024 -11.457 1.00 80.94 147 ARG A CA 1
ATOM 1191 C C . ARG A 1 147 ? -5.999 9.208 -12.718 1.00 80.94 147 ARG A C 1
ATOM 1193 O O . ARG A 1 147 ? -5.692 9.796 -13.746 1.00 80.94 147 ARG A O 1
ATOM 1200 N N . ARG A 1 148 ? -6.065 7.878 -12.630 1.00 84.12 148 ARG A N 1
ATOM 1201 C CA . ARG A 1 148 ? -5.822 6.951 -13.742 1.00 84.12 148 ARG A CA 1
ATOM 1202 C C . ARG A 1 148 ? -6.341 5.546 -13.422 1.00 84.12 148 ARG A C 1
ATOM 1204 O O . ARG A 1 148 ? -6.561 5.250 -12.249 1.00 84.12 148 ARG A O 1
ATOM 1211 N N . PRO A 1 149 ? -6.474 4.663 -14.421 1.00 88.12 149 PRO A N 1
ATOM 1212 C CA . PRO A 1 149 ? -6.500 3.220 -14.199 1.00 88.12 149 PRO A CA 1
ATOM 1213 C C . PRO A 1 149 ? -5.184 2.723 -13.578 1.00 88.12 149 PRO A C 1
ATOM 1215 O O . PRO A 1 149 ? -4.133 3.345 -13.766 1.00 88.12 149 PRO A O 1
ATOM 1218 N N . TRP A 1 150 ? -5.233 1.594 -12.867 1.00 90.62 150 TRP A N 1
ATOM 1219 C CA . TRP A 1 150 ? -4.064 0.961 -12.237 1.00 90.62 150 TRP A CA 1
ATOM 1220 C C . TRP A 1 150 ? -3.784 -0.432 -12.796 1.00 90.62 150 TRP A C 1
ATOM 1222 O O . TRP A 1 150 ? -4.662 -1.061 -13.394 1.00 90.62 150 TRP A O 1
ATOM 1232 N N . GLY A 1 151 ? -2.549 -0.886 -12.620 1.00 90.75 151 GLY A N 1
ATOM 1233 C CA . GLY A 1 151 ? -2.091 -2.141 -13.191 1.00 90.75 151 GLY A CA 1
ATOM 1234 C C . GLY A 1 151 ? -0.664 -2.499 -12.802 1.00 90.75 151 GLY A C 1
ATOM 1235 O O . GLY A 1 151 ? -0.110 -1.981 -11.829 1.00 90.75 151 GLY A O 1
ATOM 1236 N N . PHE A 1 152 ? -0.082 -3.405 -13.579 1.00 91.81 152 PHE A N 1
ATOM 1237 C CA . PHE A 1 152 ? 1.194 -4.058 -13.313 1.00 91.81 152 PHE A CA 1
ATOM 1238 C C . PHE A 1 152 ? 2.196 -3.780 -14.433 1.00 91.81 152 PHE A C 1
ATOM 1240 O O . PHE A 1 152 ? 1.868 -3.823 -15.612 1.00 91.81 152 PHE A O 1
ATOM 1247 N N . TRP A 1 153 ? 3.444 -3.507 -14.073 1.00 90.81 153 TRP A N 1
ATOM 1248 C CA . TRP A 1 153 ? 4.542 -3.246 -14.992 1.00 90.81 153 TRP A CA 1
ATOM 1249 C C . TRP A 1 153 ? 5.304 -4.531 -15.311 1.00 90.81 153 TRP A C 1
ATOM 1251 O O . TRP A 1 153 ? 6.256 -4.902 -14.622 1.00 90.81 153 TRP A O 1
ATOM 1261 N N . CYS A 1 154 ? 4.889 -5.169 -16.394 1.00 88.50 154 CYS A N 1
ATOM 1262 C CA . CYS A 1 154 ? 5.444 -6.396 -16.945 1.00 88.50 154 CYS A CA 1
ATOM 1263 C C . CYS A 1 154 ? 6.592 -6.137 -17.927 1.00 88.50 154 CYS A C 1
ATOM 1265 O O . CYS A 1 154 ? 6.757 -5.005 -18.396 1.00 88.50 154 CYS A O 1
ATOM 1267 N N . PRO A 1 155 ? 7.403 -7.154 -18.282 1.00 86.00 155 PRO A N 1
ATOM 1268 C CA . PRO A 1 155 ? 8.512 -7.001 -19.226 1.00 86.00 155 PRO A CA 1
ATOM 1269 C C . PRO A 1 155 ? 8.121 -6.343 -20.563 1.00 86.00 155 PRO A C 1
ATOM 1271 O O . PRO A 1 155 ? 8.884 -5.543 -21.094 1.00 86.00 155 PRO A O 1
ATOM 1274 N N . GLN A 1 156 ? 6.917 -6.589 -21.065 1.00 81.38 156 GLN A N 1
ATOM 1275 C CA . GLN A 1 156 ? 6.430 -6.071 -22.344 1.00 81.38 156 GLN A CA 1
ATOM 1276 C C . GLN A 1 156 ? 5.754 -4.698 -22.216 1.00 81.38 156 GLN A C 1
ATOM 1278 O O . GLN A 1 156 ? 5.597 -3.990 -23.206 1.00 81.38 156 GLN A O 1
ATOM 1283 N N . GLY A 1 157 ? 5.381 -4.283 -21.005 1.00 84.25 157 GLY A N 1
ATOM 1284 C CA . GLY A 1 157 ? 4.686 -3.023 -20.785 1.00 84.25 157 GLY A CA 1
ATOM 1285 C C . GLY A 1 157 ? 3.806 -3.039 -19.546 1.00 84.25 157 GLY A C 1
ATOM 1286 O O . GLY A 1 157 ? 3.876 -3.937 -18.710 1.00 84.25 157 GLY A O 1
ATOM 1287 N N . TRP A 1 158 ? 2.989 -2.000 -19.417 1.00 88.69 158 TRP A N 1
ATOM 1288 C CA . TRP A 1 158 ? 1.978 -1.931 -18.373 1.00 88.69 158 TRP A CA 1
ATOM 1289 C C . TRP A 1 158 ? 0.751 -2.751 -18.777 1.00 88.69 158 TRP A C 1
ATOM 1291 O O . TRP A 1 158 ? 0.282 -2.630 -19.904 1.00 88.69 158 TRP A O 1
ATOM 1301 N N . VAL A 1 159 ? 0.240 -3.553 -17.848 1.00 86.06 159 VAL A N 1
ATOM 1302 C CA . VAL A 1 159 ? -0.913 -4.441 -18.018 1.00 86.06 159 VAL A CA 1
ATOM 1303 C C . VAL A 1 159 ? -1.996 -4.021 -17.035 1.00 86.06 159 VAL A C 1
ATOM 1305 O O . VAL A 1 159 ? -1.732 -3.872 -15.839 1.00 86.06 159 VAL A O 1
ATOM 1308 N N . PHE A 1 160 ? -3.218 -3.830 -17.526 1.00 86.81 160 PHE A N 1
ATOM 1309 C CA . PHE A 1 160 ? -4.350 -3.457 -16.686 1.00 86.81 160 PHE A CA 1
ATOM 1310 C C . PHE A 1 160 ? -4.658 -4.555 -15.662 1.00 86.81 160 PHE A C 1
ATOM 1312 O O . PHE A 1 160 ? -4.530 -5.745 -15.943 1.00 86.81 160 PHE A O 1
ATOM 1319 N N . TRP A 1 161 ? -5.065 -4.172 -14.450 1.00 85.38 161 TRP A N 1
ATOM 1320 C CA . TRP A 1 161 ? -5.201 -5.131 -13.350 1.00 85.38 161 TRP A CA 1
ATOM 1321 C C . TRP A 1 161 ? -6.175 -6.286 -13.636 1.00 85.38 161 TRP A C 1
ATOM 1323 O O . TRP A 1 161 ? -5.940 -7.380 -13.137 1.00 85.38 161 TRP A O 1
ATOM 1333 N N . GLN A 1 162 ? -7.233 -6.074 -14.430 1.00 83.62 162 GLN A N 1
ATOM 1334 C CA . GLN A 1 162 ? -8.188 -7.136 -14.793 1.00 83.62 162 GLN A CA 1
ATOM 1335 C C . GLN A 1 162 ? -7.589 -8.167 -15.750 1.00 83.62 162 GLN A C 1
ATOM 1337 O O . GLN A 1 162 ? -8.022 -9.316 -15.761 1.00 83.62 162 GLN A O 1
ATOM 1342 N N . ASP A 1 163 ? -6.586 -7.764 -16.528 1.00 83.62 163 ASP A N 1
ATOM 1343 C CA . ASP A 1 163 ? -5.879 -8.651 -17.446 1.00 83.62 163 ASP A CA 1
ATOM 1344 C C . ASP A 1 163 ? -4.745 -9.403 -16.739 1.00 83.62 163 ASP A C 1
ATOM 1346 O O . ASP A 1 163 ? -4.403 -10.516 -17.136 1.00 83.62 163 ASP A O 1
ATOM 1350 N N . PHE A 1 164 ? -4.194 -8.823 -15.667 1.00 84.12 164 PHE A N 1
ATOM 1351 C CA . PHE A 1 164 ? -3.138 -9.434 -14.859 1.00 84.12 164 PHE A CA 1
ATOM 1352 C C . PHE A 1 164 ? -3.682 -10.373 -13.767 1.00 84.12 164 PHE A C 1
ATOM 1354 O O . PHE A 1 164 ? -3.151 -11.465 -13.543 1.00 84.12 164 PHE A O 1
ATOM 1361 N N . SER A 1 165 ? -4.725 -9.948 -13.058 1.00 82.81 165 SER A N 1
ATOM 1362 C CA . SER A 1 165 ? -5.296 -10.645 -11.900 1.00 82.81 165 SER A CA 1
ATOM 1363 C C . SER A 1 165 ? -6.519 -11.476 -12.281 1.00 82.81 165 SER A C 1
ATOM 1365 O O . SER A 1 165 ? -6.933 -11.525 -13.438 1.00 82.81 165 SER A O 1
ATOM 1367 N N . ASP A 1 166 ? -7.090 -12.192 -11.312 1.00 81.38 166 ASP A N 1
ATOM 1368 C CA . ASP A 1 166 ? -8.410 -12.785 -11.503 1.00 81.38 166 ASP A CA 1
ATOM 1369 C C . ASP A 1 166 ? -9.486 -11.681 -11.671 1.00 81.38 166 ASP A C 1
ATOM 1371 O O . ASP A 1 166 ? -9.257 -10.538 -11.264 1.00 81.38 166 ASP A O 1
ATOM 1375 N N . PRO A 1 167 ? -10.687 -11.990 -12.201 1.00 73.00 167 PRO A N 1
ATOM 1376 C CA . PRO A 1 167 ? -11.730 -10.983 -12.431 1.00 73.00 167 PRO A CA 1
ATOM 1377 C C . PRO A 1 167 ? -12.150 -10.191 -11.182 1.00 73.00 167 PRO A C 1
ATOM 1379 O O . PRO A 1 167 ? -12.663 -9.078 -11.302 1.00 73.00 167 PRO A O 1
ATOM 1382 N N . THR A 1 168 ? -11.945 -10.739 -9.976 1.00 71.50 168 THR A N 1
ATOM 1383 C CA . THR A 1 168 ? -12.238 -10.032 -8.719 1.00 71.50 168 THR A CA 1
ATOM 1384 C C . THR A 1 168 ? -11.119 -9.083 -8.284 1.00 71.50 168 THR A C 1
ATOM 1386 O O . THR A 1 168 ? -11.355 -8.193 -7.463 1.00 71.50 168 THR A O 1
ATOM 1389 N N . GLY A 1 169 ? -9.904 -9.261 -8.815 1.00 69.94 169 GLY A N 1
ATOM 1390 C CA . GLY A 1 169 ? -8.699 -8.528 -8.427 1.00 69.94 169 GLY A CA 1
ATOM 1391 C C . GLY A 1 169 ? -8.192 -8.900 -7.037 1.00 69.94 169 GLY A C 1
ATOM 1392 O O . GLY A 1 169 ? -7.358 -8.190 -6.474 1.00 69.94 169 GLY A O 1
ATOM 1393 N N . LEU A 1 170 ? -8.729 -9.974 -6.454 1.00 75.50 170 LEU A N 1
ATOM 1394 C CA . LEU A 1 170 ? -8.399 -10.437 -5.112 1.00 75.50 170 LEU A CA 1
ATOM 1395 C C . LEU A 1 170 ? -7.487 -11.655 -5.135 1.00 75.50 170 LEU A C 1
ATOM 1397 O O . LEU A 1 170 ? -6.990 -12.019 -4.081 1.00 75.50 170 LEU A O 1
ATOM 1401 N N . LYS A 1 171 ? -7.252 -12.296 -6.274 1.00 75.44 171 LYS A N 1
ATOM 1402 C CA . LYS A 1 171 ? -6.402 -13.480 -6.393 1.00 75.44 171 LYS A CA 1
ATOM 1403 C C . LYS A 1 171 ? -5.402 -13.306 -7.542 1.00 75.44 171 LYS A C 1
ATOM 1405 O O . LYS A 1 171 ? -5.662 -12.548 -8.482 1.00 75.44 171 LYS A O 1
ATOM 1410 N N . PRO A 1 172 ? -4.252 -14.003 -7.491 1.00 77.00 172 PRO A N 1
ATOM 1411 C CA . PRO A 1 172 ? -3.359 -14.089 -8.640 1.00 77.00 172 PRO A CA 1
ATOM 1412 C C . PRO A 1 172 ? -4.112 -14.581 -9.883 1.00 77.00 172 PRO A C 1
ATOM 1414 O O . PRO A 1 172 ? -4.883 -15.536 -9.802 1.00 77.00 172 PRO A O 1
ATOM 1417 N N . GLY A 1 173 ? -3.885 -13.924 -11.021 1.00 81.00 173 GLY A N 1
ATOM 1418 C CA . GLY A 1 173 ? -4.463 -14.300 -12.311 1.00 81.00 173 GLY A CA 1
ATOM 1419 C C . GLY A 1 173 ? -3.405 -14.666 -13.344 1.00 81.00 173 GLY A C 1
ATOM 1420 O O . GLY A 1 173 ? -2.361 -15.237 -13.010 1.00 81.00 173 GLY A O 1
ATOM 1421 N N . LYS A 1 174 ? -3.680 -14.300 -14.602 1.00 82.25 174 LYS A N 1
ATOM 1422 C CA . LYS A 1 174 ? -2.854 -14.594 -15.787 1.00 82.25 174 LYS A CA 1
ATOM 1423 C C . LYS A 1 174 ? -1.413 -14.080 -15.669 1.00 82.25 174 LYS A C 1
ATOM 1425 O O . LYS A 1 174 ? -0.513 -14.630 -16.298 1.00 82.25 174 LYS A O 1
ATOM 1430 N N . GLY A 1 175 ? -1.175 -13.062 -14.843 1.00 83.31 175 GLY A N 1
ATOM 1431 C CA . GLY A 1 175 ? 0.118 -12.404 -14.726 1.00 83.31 175 GLY A CA 1
ATOM 1432 C C . GLY A 1 175 ? 0.454 -11.621 -15.994 1.00 83.31 175 GLY A C 1
ATOM 1433 O O . GLY A 1 175 ? -0.426 -11.059 -16.637 1.00 83.31 175 GLY A O 1
ATOM 1434 N N . CYS A 1 176 ? 1.734 -11.577 -16.355 1.00 81.44 176 CYS A N 1
ATOM 1435 C CA . CYS A 1 176 ? 2.194 -10.754 -17.473 1.00 81.44 176 CYS A CA 1
ATOM 1436 C C . CYS A 1 176 ? 1.815 -11.270 -18.866 1.00 81.44 176 CYS A C 1
ATOM 1438 O O . CYS A 1 176 ? 1.800 -10.468 -19.794 1.00 81.44 176 CYS A O 1
ATOM 1440 N N . GLY A 1 177 ? 1.502 -12.564 -19.013 1.00 69.12 177 GLY A N 1
ATOM 1441 C CA . GLY A 1 177 ? 1.265 -13.195 -20.316 1.00 69.12 177 GLY A CA 1
ATOM 1442 C C . GLY A 1 177 ? 2.458 -13.102 -21.283 1.00 69.12 177 GLY A C 1
ATOM 1443 O O . GLY A 1 177 ? 3.456 -12.435 -21.012 1.00 69.12 177 GLY A O 1
ATOM 1444 N N . GLU A 1 178 ? 2.358 -13.787 -22.422 1.00 59.62 178 GLU A N 1
ATOM 1445 C CA . GLU A 1 178 ? 3.291 -13.619 -23.552 1.00 59.62 178 GLU A CA 1
ATOM 1446 C C . GL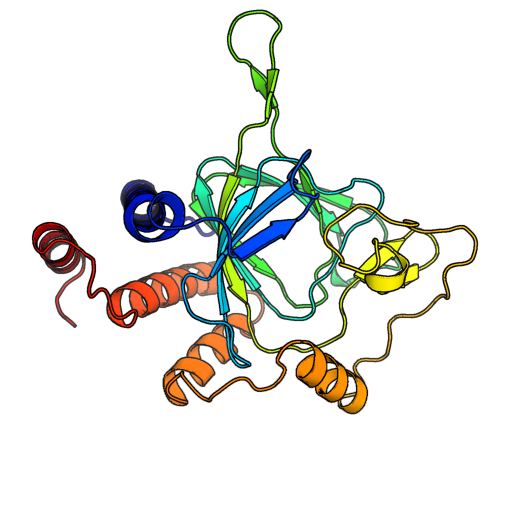U A 1 178 ? 2.782 -12.551 -24.548 1.00 59.62 178 GLU A C 1
ATOM 1448 O O . GLU A 1 178 ? 3.592 -11.875 -25.178 1.00 59.62 178 GLU A O 1
ATOM 1453 N N . ASP A 1 179 ? 1.459 -12.307 -24.578 1.00 54.12 179 ASP A N 1
ATOM 1454 C CA . ASP A 1 179 ? 0.754 -11.476 -25.574 1.00 54.12 179 ASP A CA 1
ATOM 1455 C C . ASP A 1 179 ? 0.024 -10.246 -24.989 1.00 54.12 179 ASP A C 1
ATOM 1457 O O . ASP A 1 179 ? -0.884 -9.696 -25.620 1.00 54.12 179 ASP A O 1
ATOM 1461 N N . ALA A 1 180 ? 0.337 -9.820 -23.758 1.00 49.00 180 ALA A N 1
ATOM 1462 C CA . ALA A 1 180 ? -0.398 -8.716 -23.136 1.00 49.00 180 ALA A CA 1
ATOM 1463 C C . ALA A 1 180 ? -0.233 -7.411 -23.949 1.00 49.00 180 ALA A C 1
ATOM 1465 O O . ALA A 1 180 ? 0.899 -7.030 -24.269 1.00 49.00 180 ALA A O 1
ATOM 1466 N N . PRO A 1 181 ? -1.336 -6.714 -24.292 1.00 50.34 181 PRO A N 1
ATOM 1467 C CA . PRO A 1 181 ? -1.274 -5.532 -25.136 1.00 50.34 181 PRO A CA 1
ATOM 1468 C C . PRO A 1 181 ? -0.404 -4.446 -24.498 1.00 50.34 181 PRO A C 1
ATOM 1470 O O . PRO A 1 181 ? -0.538 -4.097 -23.326 1.00 50.34 181 PRO A O 1
ATOM 1473 N N . ILE A 1 182 ? 0.509 -3.915 -25.307 1.00 50.81 182 ILE A N 1
ATOM 1474 C CA . ILE A 1 182 ? 1.487 -2.903 -24.920 1.00 50.81 182 ILE A CA 1
ATOM 1475 C C . ILE A 1 182 ? 0.784 -1.545 -24.884 1.00 50.81 182 ILE A C 1
ATOM 1477 O O . ILE A 1 182 ? 0.453 -0.990 -25.929 1.00 50.81 182 ILE A O 1
ATOM 1481 N N . GLY A 1 183 ? 0.591 -0.967 -23.699 1.00 51.47 183 GLY A N 1
ATOM 1482 C CA . GLY A 1 183 ? 0.193 0.436 -23.612 1.00 51.47 183 GLY A CA 1
ATOM 1483 C C . GLY A 1 183 ? -0.353 0.847 -22.255 1.00 51.47 183 GLY A C 1
ATOM 1484 O O . GLY A 1 183 ? -1.248 0.219 -21.705 1.00 51.47 183 GLY A O 1
ATOM 1485 N N . VAL A 1 184 ? 0.159 1.959 -21.730 1.00 53.09 184 VAL A N 1
ATOM 1486 C CA . VAL A 1 184 ? -0.504 2.694 -20.650 1.00 53.09 184 VAL A CA 1
ATOM 1487 C C . VAL A 1 184 ? -1.756 3.324 -21.273 1.00 53.09 184 VAL A C 1
ATOM 1489 O O . VAL A 1 184 ? -1.590 4.084 -22.231 1.00 53.09 184 VAL A O 1
ATOM 1492 N N . PRO A 1 185 ? -2.988 3.065 -20.789 1.00 51.31 185 PRO A N 1
ATOM 1493 C CA . PRO A 1 185 ? -4.127 3.874 -21.189 1.00 51.31 185 PRO A CA 1
ATOM 1494 C C . PRO A 1 185 ? -3.744 5.317 -20.895 1.00 51.31 185 PRO A C 1
ATOM 1496 O O . PRO A 1 185 ? -3.326 5.622 -19.771 1.00 51.31 185 PRO A O 1
ATOM 1499 N N . ALA A 1 186 ? -3.801 6.180 -21.910 1.00 47.44 186 ALA A N 1
ATOM 1500 C CA . ALA A 1 186 ? -3.528 7.595 -21.728 1.00 47.44 186 ALA A CA 1
ATOM 1501 C C . ALA A 1 186 ? -4.301 8.102 -20.500 1.00 47.44 186 ALA A C 1
ATOM 1503 O O . ALA A 1 186 ? -5.382 7.595 -20.185 1.00 47.44 186 ALA A O 1
ATOM 1504 N N . ALA A 1 187 ? -3.767 9.114 -19.814 1.00 51.91 187 ALA A N 1
ATOM 1505 C CA . ALA A 1 187 ? -4.501 9.867 -18.797 1.00 51.91 187 ALA A CA 1
ATOM 1506 C C . ALA A 1 187 ? -5.626 10.705 -19.448 1.00 51.91 187 ALA A C 1
ATOM 1508 O O . ALA A 1 187 ? -5.729 11.909 -19.238 1.00 51.91 187 ALA A O 1
ATOM 1509 N N . ASP A 1 188 ? -6.425 10.071 -20.304 1.00 64.00 188 ASP A N 1
ATOM 1510 C CA . ASP A 1 188 ? -7.638 10.606 -20.880 1.00 64.00 188 ASP A CA 1
ATOM 1511 C C . ASP A 1 188 ? -8.645 10.751 -19.743 1.00 64.00 188 ASP A C 1
ATOM 1513 O O . ASP A 1 188 ? -9.070 9.775 -19.119 1.00 64.00 188 ASP A O 1
ATOM 1517 N N . MET A 1 189 ? -9.015 11.996 -19.467 1.00 63.53 189 MET A N 1
ATOM 1518 C CA . MET A 1 189 ? -9.955 12.344 -18.411 1.00 63.53 189 MET A CA 1
ATOM 1519 C C . MET A 1 189 ? -11.295 11.614 -18.549 1.00 63.53 189 MET A C 1
ATOM 1521 O O . MET A 1 189 ? -11.928 11.341 -17.532 1.00 63.53 189 MET A O 1
ATOM 1525 N N . LYS A 1 190 ? -11.713 11.242 -19.766 1.00 66.12 190 LYS A N 1
ATOM 1526 C CA . LYS A 1 190 ? -12.929 10.452 -19.983 1.00 66.12 190 LYS A CA 1
ATOM 1527 C C . LYS A 1 190 ? -12.781 9.028 -19.440 1.00 66.12 190 LYS A C 1
ATOM 1529 O O . LYS A 1 190 ? -13.665 8.561 -18.728 1.00 66.12 190 LYS A O 1
ATOM 1534 N N . VAL A 1 191 ? -11.638 8.390 -19.695 1.00 71.00 191 VAL A N 1
ATOM 1535 C CA . VAL A 1 191 ? -11.293 7.064 -19.149 1.00 71.00 191 VAL A CA 1
ATOM 1536 C C . VAL A 1 191 ? -11.179 7.125 -17.625 1.00 71.00 191 VAL A C 1
ATOM 1538 O O . VAL A 1 191 ? -11.620 6.215 -16.930 1.00 71.00 191 VAL A O 1
ATOM 1541 N N . VAL A 1 192 ? -10.622 8.212 -17.081 1.00 71.44 192 VAL A N 1
ATOM 1542 C CA . VAL A 1 192 ? -10.528 8.419 -15.627 1.00 71.44 192 VAL A CA 1
ATOM 1543 C C . VAL A 1 192 ? -11.910 8.544 -14.985 1.00 71.44 192 VAL A C 1
ATOM 1545 O O . VAL A 1 192 ? -12.128 7.958 -13.927 1.00 71.44 192 VAL A O 1
ATOM 1548 N N . GLU A 1 193 ? -12.835 9.285 -15.598 1.00 72.88 193 GLU A N 1
ATOM 1549 C CA . GLU A 1 193 ? -14.182 9.499 -15.054 1.00 72.88 193 GLU A CA 1
ATOM 1550 C C . GLU A 1 193 ? -15.052 8.235 -15.135 1.00 72.88 193 GLU A C 1
ATOM 1552 O O . GLU A 1 193 ? -15.766 7.911 -14.183 1.00 72.88 193 GLU A O 1
ATOM 1557 N N . GLU A 1 194 ? -14.944 7.478 -16.229 1.00 76.50 194 GLU A N 1
ATOM 1558 C CA . GLU A 1 194 ? -15.598 6.173 -16.385 1.00 76.50 194 GLU A CA 1
ATOM 1559 C C . GLU A 1 194 ? -15.066 5.179 -15.345 1.00 76.50 194 GLU A C 1
ATOM 1561 O O . GLU A 1 194 ? -15.824 4.655 -14.528 1.00 76.50 194 GLU A O 1
ATOM 1566 N N . TYR A 1 195 ? -13.740 5.052 -15.248 1.00 76.69 195 TYR A N 1
ATOM 1567 C CA . TYR A 1 195 ? -13.095 4.189 -14.261 1.00 76.69 195 TYR A CA 1
ATOM 1568 C C . TYR A 1 195 ? -13.421 4.595 -12.814 1.00 76.69 195 TYR A C 1
ATOM 1570 O O . TYR A 1 195 ? -13.615 3.754 -11.932 1.00 76.69 195 TYR A O 1
ATOM 1578 N N . ARG A 1 196 ? -13.506 5.901 -12.539 1.00 74.94 196 ARG A N 1
ATOM 1579 C CA . ARG A 1 196 ? -13.950 6.431 -11.243 1.00 74.94 196 ARG A CA 1
ATOM 1580 C C . ARG A 1 196 ? -15.396 6.031 -10.958 1.00 74.94 196 ARG A C 1
ATOM 1582 O O . ARG A 1 196 ? -15.686 5.644 -9.829 1.00 74.94 196 ARG A O 1
ATOM 1589 N N . SER A 1 197 ? -16.286 6.109 -11.940 1.00 73.94 197 SER A N 1
ATOM 1590 C CA . SER A 1 197 ? -17.697 5.746 -11.773 1.00 73.94 197 SER A CA 1
ATOM 1591 C C . SER A 1 197 ? -17.857 4.267 -11.406 1.00 73.94 197 SER A C 1
ATOM 1593 O O . SER A 1 197 ? -18.553 3.956 -10.436 1.00 73.94 197 SER A O 1
ATOM 1595 N N . ASP A 1 198 ? -17.113 3.379 -12.068 1.00 74.44 198 ASP A N 1
ATOM 1596 C CA . ASP A 1 198 ? -17.103 1.936 -11.777 1.00 74.44 198 ASP A CA 1
ATOM 1597 C C . ASP A 1 198 ? -16.574 1.614 -10.377 1.00 74.44 198 ASP A C 1
ATOM 1599 O O . ASP A 1 198 ? -17.030 0.696 -9.692 1.00 74.44 198 ASP A O 1
ATOM 1603 N N . LEU A 1 199 ? -15.597 2.395 -9.919 1.00 71.81 199 LEU A N 1
ATOM 1604 C CA . LEU A 1 199 ? -14.985 2.243 -8.607 1.00 71.81 199 LEU A CA 1
ATOM 1605 C C . LEU A 1 199 ? -15.861 2.754 -7.452 1.00 71.81 199 LEU A C 1
ATOM 1607 O O . LEU A 1 199 ? -15.584 2.415 -6.294 1.00 71.81 199 LEU A O 1
ATOM 1611 N N . PHE A 1 200 ? -16.863 3.591 -7.719 1.00 66.31 200 PHE A N 1
ATOM 1612 C CA . PHE A 1 200 ? -17.719 4.199 -6.695 1.00 66.31 200 PHE A CA 1
ATOM 1613 C C . PHE A 1 200 ? -19.202 4.223 -7.115 1.00 66.31 200 PHE A C 1
ATOM 1615 O O . PHE A 1 200 ? -19.815 5.297 -7.131 1.00 66.31 200 PHE A O 1
ATOM 1622 N N . PRO A 1 201 ? -19.824 3.061 -7.394 1.00 57.78 201 PRO A N 1
ATOM 1623 C CA . PRO A 1 201 ? -21.219 3.023 -7.811 1.00 57.78 201 PRO A CA 1
ATOM 1624 C C . PRO A 1 201 ? -22.118 3.538 -6.678 1.00 57.78 201 PRO A C 1
ATOM 1626 O O . PRO A 1 201 ? -22.107 3.016 -5.562 1.00 57.78 201 PRO A O 1
ATOM 1629 N N . GLY A 1 202 ? -22.882 4.603 -6.941 1.00 52.25 202 GLY A N 1
ATOM 1630 C CA . GLY A 1 202 ? -23.882 5.135 -6.007 1.00 52.25 202 GLY A CA 1
ATOM 1631 C C . GLY A 1 202 ? -23.336 5.786 -4.725 1.00 52.25 202 GLY A C 1
ATOM 1632 O O . GLY A 1 202 ? -24.077 5.910 -3.746 1.00 52.25 202 GLY A O 1
ATOM 1633 N N . SER A 1 203 ? -22.062 6.203 -4.682 1.00 52.38 203 SER A N 1
ATOM 1634 C CA . SER A 1 203 ? -21.483 6.793 -3.464 1.00 52.38 203 SER A CA 1
ATOM 1635 C C . SER A 1 203 ? -22.177 8.109 -3.065 1.00 52.38 203 SER A C 1
ATOM 1637 O O . SER A 1 203 ? -22.221 9.061 -3.846 1.00 52.38 203 SER A O 1
ATOM 1639 N N . ARG A 1 204 ? -22.704 8.179 -1.832 1.00 42.75 204 ARG A N 1
ATOM 1640 C CA . ARG A 1 204 ? -23.303 9.396 -1.250 1.00 42.75 204 ARG A CA 1
ATOM 1641 C C . ARG A 1 204 ? -22.204 10.374 -0.808 1.00 42.75 204 ARG A C 1
ATOM 1643 O O . ARG A 1 204 ? -21.205 9.960 -0.224 1.00 42.75 204 ARG A O 1
ATOM 1650 N N . ARG A 1 205 ? -22.411 11.680 -1.035 1.00 39.09 205 ARG A N 1
ATOM 1651 C CA . ARG A 1 205 ? -21.555 12.774 -0.529 1.00 39.09 205 ARG A CA 1
ATOM 1652 C C . ARG A 1 205 ? -21.502 12.724 1.001 1.00 39.09 205 ARG A C 1
ATOM 1654 O O . ARG A 1 205 ? -22.453 13.148 1.648 1.00 39.09 205 ARG A O 1
ATOM 1661 N N . PHE A 1 206 ? -20.413 12.235 1.586 1.00 43.84 206 PHE A N 1
ATOM 1662 C CA . PHE A 1 206 ? -20.236 12.280 3.040 1.00 43.84 206 PHE A CA 1
ATOM 1663 C C . PHE A 1 206 ? -18.805 12.638 3.442 1.00 43.84 206 PHE A C 1
ATOM 1665 O O . PHE A 1 206 ? -18.147 11.905 4.161 1.00 43.84 206 PHE A O 1
ATOM 1672 N N . VAL A 1 207 ? -18.326 13.791 2.969 1.00 47.62 207 VAL A N 1
ATOM 1673 C CA . VAL A 1 207 ? -17.192 14.534 3.541 1.00 47.62 207 VAL A CA 1
ATOM 1674 C C . VAL A 1 207 ? -17.428 16.023 3.251 1.00 47.62 207 VAL A C 1
ATOM 1676 O O . VAL A 1 207 ? -17.906 16.373 2.172 1.00 47.62 207 VAL A O 1
ATOM 1679 N N . ARG A 1 208 ? -17.136 16.911 4.210 1.00 45.97 208 ARG A N 1
ATOM 1680 C CA . ARG A 1 208 ? -17.248 18.370 4.032 1.00 45.97 208 ARG A CA 1
ATOM 1681 C C . ARG A 1 208 ? -16.212 18.832 2.991 1.00 45.97 208 ARG A C 1
ATOM 1683 O O . ARG A 1 208 ? -15.039 18.522 3.150 1.00 45.97 208 ARG A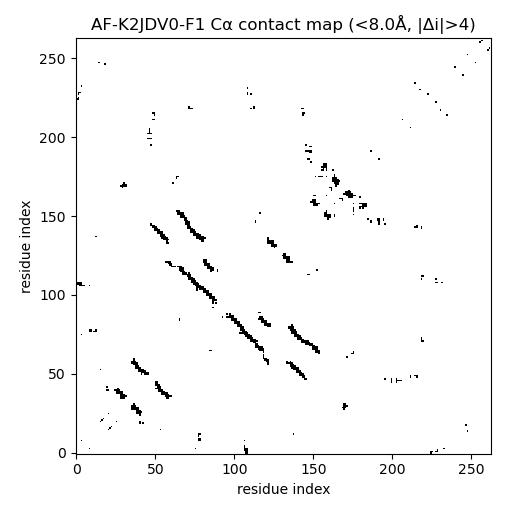 O 1
ATOM 1690 N N . GLN A 1 209 ? -16.621 19.584 1.964 1.00 45.53 209 GLN A N 1
ATOM 1691 C CA . GLN A 1 209 ? -15.771 19.969 0.815 1.00 45.53 209 GLN A CA 1
ATOM 1692 C C . GLN A 1 209 ? -14.383 20.518 1.216 1.00 45.53 209 GLN A C 1
ATOM 1694 O O . GLN A 1 209 ? -13.370 20.059 0.708 1.00 45.53 209 GLN A O 1
ATOM 1699 N N . GLN A 1 210 ? -14.307 21.391 2.227 1.00 46.53 210 GLN A N 1
ATOM 1700 C CA . GLN A 1 210 ? -13.032 21.951 2.708 1.00 46.53 210 GLN A CA 1
ATOM 1701 C C . GLN A 1 210 ? -12.053 20.904 3.275 1.00 46.53 210 GLN A C 1
ATOM 1703 O O . GLN A 1 210 ? -10.839 21.065 3.183 1.00 46.53 210 GLN A O 1
ATOM 1708 N N . THR A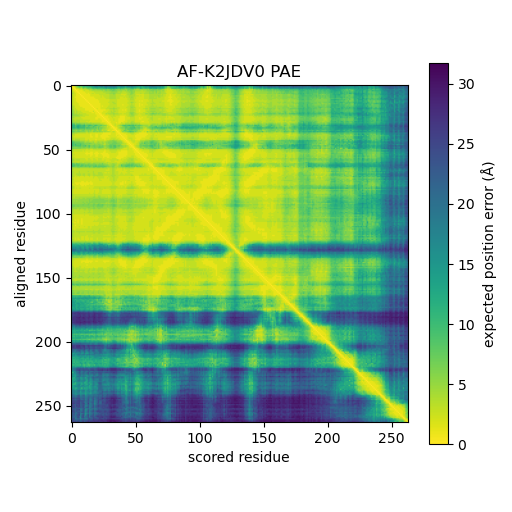 1 211 ? -12.565 19.832 3.889 1.00 46.94 211 THR A N 1
ATOM 1709 C CA . THR A 1 211 ? -11.752 18.721 4.410 1.00 46.94 211 THR A CA 1
ATOM 1710 C C . THR A 1 211 ? -11.113 17.934 3.271 1.00 46.94 211 THR A C 1
ATOM 1712 O O . THR A 1 211 ? -9.944 17.557 3.347 1.00 46.94 211 THR A O 1
ATOM 1715 N N . THR A 1 212 ? -11.879 17.717 2.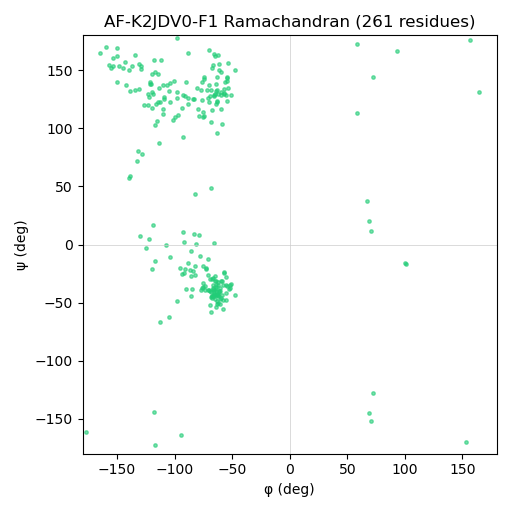209 1.00 50.78 212 THR A N 1
ATOM 1716 C CA . THR A 1 212 ? -11.416 17.068 0.990 1.00 50.78 212 THR A CA 1
ATOM 1717 C C . THR A 1 212 ? -10.305 17.850 0.310 1.00 50.78 212 THR A C 1
ATOM 1719 O O . THR A 1 212 ? -9.287 17.253 -0.042 1.00 50.78 212 THR A O 1
ATOM 1722 N N . ASP A 1 213 ? -10.510 19.153 0.100 1.00 54.91 213 ASP A N 1
ATOM 1723 C CA . ASP A 1 213 ? -9.603 19.966 -0.713 1.00 54.91 213 ASP A CA 1
ATOM 1724 C C . ASP A 1 213 ? -8.214 19.977 -0.070 1.00 54.91 213 ASP A C 1
ATOM 1726 O O . ASP A 1 213 ? -7.213 19.725 -0.733 1.00 54.91 213 ASP A O 1
ATOM 1730 N N . ARG A 1 214 ? -8.171 20.080 1.265 1.00 59.12 214 ARG A N 1
ATOM 1731 C CA . ARG A 1 214 ? -6.929 19.999 2.030 1.00 59.12 214 ARG A CA 1
ATOM 1732 C C . ARG A 1 214 ? -6.263 18.633 1.900 1.00 59.12 214 ARG A C 1
ATOM 1734 O O . ARG A 1 214 ? -5.116 18.570 1.503 1.00 59.12 214 ARG A O 1
ATOM 1741 N N . VAL A 1 215 ? -6.946 17.518 2.178 1.00 55.88 215 VAL A N 1
ATOM 1742 C CA . VAL A 1 215 ? -6.324 16.180 2.034 1.00 55.88 215 VAL A CA 1
ATOM 1743 C C . VAL A 1 215 ? -5.819 15.945 0.602 1.00 55.88 215 VAL A C 1
ATOM 1745 O O . VAL A 1 215 ? -4.763 15.345 0.421 1.00 55.88 215 VAL A O 1
ATOM 1748 N N . THR A 1 216 ? -6.530 16.464 -0.398 1.00 59.47 216 THR A N 1
ATOM 1749 C CA . THR A 1 216 ? -6.171 16.361 -1.818 1.00 59.47 216 THR A CA 1
ATOM 1750 C C . THR A 1 216 ? -4.922 17.179 -2.155 1.00 59.47 216 THR A C 1
ATOM 1752 O O . THR A 1 216 ? -3.955 16.598 -2.640 1.00 59.47 216 THR A O 1
ATOM 1755 N N . GLU A 1 217 ? -4.876 18.468 -1.801 1.00 61.97 217 GLU A N 1
ATOM 1756 C CA . GLU A 1 217 ? -3.687 19.327 -1.952 1.00 61.97 217 GLU A CA 1
ATOM 1757 C C . GLU A 1 217 ? -2.445 18.697 -1.306 1.00 61.97 217 GLU A C 1
ATOM 1759 O O . GLU A 1 217 ? -1.344 18.751 -1.851 1.00 61.97 217 GLU A O 1
ATOM 1764 N N . LEU A 1 218 ? -2.616 18.047 -0.153 1.00 58.25 218 LEU A N 1
ATOM 1765 C CA . LEU A 1 218 ? -1.513 17.421 0.575 1.00 58.25 218 LEU A CA 1
ATOM 1766 C C . LEU A 1 218 ? -1.026 16.116 -0.058 1.00 58.25 218 LEU A C 1
ATOM 1768 O O . LEU A 1 218 ? 0.163 15.807 0.013 1.00 58.25 218 LEU A O 1
ATOM 1772 N N . LEU A 1 219 ? -1.926 15.352 -0.678 1.00 59.34 219 LEU A N 1
ATOM 1773 C CA . LEU A 1 219 ? -1.569 14.183 -1.483 1.00 59.34 219 LEU A CA 1
ATOM 1774 C C . LEU A 1 219 ? -0.929 14.580 -2.824 1.00 59.34 219 LEU A C 1
ATOM 1776 O O . LEU A 1 219 ? -0.229 13.765 -3.425 1.00 59.34 219 LEU A O 1
ATOM 1780 N N . GLU A 1 220 ? -1.154 15.816 -3.272 1.00 56.38 220 GLU A N 1
ATOM 1781 C CA . GLU A 1 220 ? -0.643 16.389 -4.523 1.00 56.38 220 GLU A CA 1
ATOM 1782 C C . GLU A 1 220 ? 0.655 17.186 -4.358 1.00 56.38 220 GLU A C 1
ATOM 1784 O O . GLU A 1 220 ? 1.397 17.362 -5.327 1.00 56.38 220 GLU A O 1
ATOM 1789 N N . ALA A 1 221 ? 0.967 17.635 -3.142 1.00 55.19 221 ALA A N 1
ATOM 1790 C CA . ALA A 1 221 ? 2.179 18.384 -2.845 1.00 55.19 221 ALA A CA 1
ATOM 1791 C C . ALA A 1 221 ? 3.447 17.573 -3.184 1.00 55.19 221 ALA A C 1
ATOM 1793 O O . ALA A 1 221 ? 3.737 16.526 -2.597 1.00 55.19 221 ALA A O 1
ATOM 1794 N N . ASN A 1 222 ? 4.233 18.075 -4.142 1.00 48.78 222 ASN A N 1
ATOM 1795 C CA . ASN A 1 222 ? 5.398 17.382 -4.687 1.00 48.78 222 ASN A CA 1
ATOM 1796 C C . ASN A 1 222 ? 6.717 17.721 -3.940 1.00 48.78 222 ASN A C 1
ATOM 1798 O O . ASN A 1 222 ? 7.117 18.876 -3.832 1.00 48.78 222 ASN A O 1
ATOM 1802 N N . ASN A 1 223 ? 7.433 16.668 -3.520 1.00 50.66 223 ASN A N 1
ATOM 1803 C CA . ASN A 1 223 ? 8.899 16.519 -3.437 1.00 50.66 223 ASN A CA 1
ATOM 1804 C C . ASN A 1 223 ? 9.791 17.331 -2.467 1.00 50.66 223 ASN A C 1
ATOM 1806 O O . ASN A 1 223 ? 10.970 17.531 -2.762 1.00 50.66 223 ASN A O 1
ATOM 1810 N N . ARG A 1 224 ? 9.371 17.626 -1.227 1.00 52.44 224 ARG A N 1
ATOM 1811 C CA . ARG A 1 224 ? 10.348 17.829 -0.125 1.00 52.44 224 ARG A CA 1
ATOM 1812 C C . ARG A 1 224 ? 10.045 16.947 1.087 1.00 52.44 224 ARG A C 1
ATOM 1814 O O . ARG A 1 224 ? 8.982 17.000 1.689 1.00 52.44 224 ARG A O 1
ATOM 1821 N N . GLU A 1 225 ? 11.004 16.090 1.445 1.00 44.31 225 GLU A N 1
ATOM 1822 C CA . GLU A 1 225 ? 10.940 15.113 2.556 1.00 44.31 225 GLU A CA 1
ATOM 1823 C C . GLU A 1 225 ? 10.504 15.731 3.901 1.00 44.31 225 GLU A C 1
ATOM 1825 O O . GLU A 1 225 ? 9.805 15.094 4.686 1.00 44.31 225 GLU A O 1
ATOM 1830 N N . VAL A 1 226 ? 10.889 16.984 4.154 1.00 42.53 226 VAL A N 1
ATOM 1831 C CA . VAL A 1 226 ? 10.572 17.722 5.388 1.00 42.53 226 VAL A CA 1
ATOM 1832 C C . VAL A 1 226 ? 9.120 18.211 5.415 1.00 42.53 226 VAL A C 1
ATOM 1834 O O . VAL A 1 226 ? 8.479 18.156 6.466 1.00 42.53 226 VAL A O 1
ATOM 1837 N N . GLU A 1 227 ? 8.580 18.633 4.271 1.00 49.97 227 GLU A N 1
ATOM 1838 C CA . GLU A 1 227 ? 7.170 19.017 4.135 1.00 49.97 227 GLU A CA 1
ATOM 1839 C C . GLU A 1 227 ? 6.280 17.781 4.297 1.00 49.97 227 GLU A C 1
ATOM 1841 O O . GLU A 1 227 ? 5.382 17.798 5.133 1.00 49.97 227 GLU A O 1
ATOM 1846 N N . ARG A 1 228 ? 6.637 16.647 3.668 1.00 51.81 228 ARG A N 1
ATOM 1847 C CA . ARG A 1 228 ? 5.941 15.353 3.849 1.00 51.81 228 ARG A CA 1
ATOM 1848 C C . ARG A 1 228 ? 5.779 14.947 5.319 1.00 51.81 228 ARG A C 1
ATOM 1850 O O . ARG A 1 228 ? 4.745 14.395 5.684 1.00 51.81 228 ARG A O 1
ATOM 1857 N N . ARG A 1 229 ? 6.775 15.225 6.171 1.00 48.97 229 ARG A N 1
ATOM 1858 C CA . ARG A 1 229 ? 6.727 14.923 7.612 1.00 48.97 229 ARG A CA 1
ATOM 1859 C C . ARG A 1 229 ? 5.713 15.778 8.362 1.00 48.97 229 ARG A C 1
ATOM 1861 O O . ARG A 1 229 ? 4.823 15.232 9.004 1.00 48.97 229 ARG A O 1
ATOM 1868 N N . ARG A 1 230 ? 5.870 17.105 8.291 1.00 52.50 230 ARG A N 1
ATOM 1869 C CA . ARG A 1 230 ? 5.002 18.063 9.001 1.00 52.50 230 ARG A CA 1
ATOM 1870 C C . ARG A 1 230 ? 3.552 17.911 8.562 1.00 52.50 230 ARG A C 1
ATOM 1872 O O . ARG A 1 230 ? 2.632 18.102 9.349 1.00 52.50 230 ARG A O 1
ATOM 1879 N N . GLU A 1 231 ? 3.365 17.529 7.310 1.00 51.78 231 GLU A N 1
ATOM 1880 C CA . GLU A 1 231 ? 2.060 17.426 6.694 1.00 51.78 231 GLU A CA 1
ATOM 1881 C C . GLU A 1 231 ? 1.377 16.086 6.965 1.00 51.78 231 GLU A C 1
ATOM 1883 O O . GLU A 1 231 ? 0.197 16.063 7.293 1.00 51.78 231 GLU A O 1
ATOM 1888 N N . ALA A 1 232 ? 2.110 14.969 6.978 1.00 49.03 232 ALA A N 1
ATOM 1889 C CA . ALA A 1 232 ? 1.576 13.710 7.491 1.00 49.03 232 ALA A CA 1
ATOM 1890 C C . ALA A 1 232 ? 1.254 13.793 8.992 1.00 49.03 232 ALA A C 1
ATOM 1892 O O . ALA A 1 232 ? 0.239 13.255 9.426 1.00 49.03 232 ALA A O 1
ATOM 1893 N N . GLU A 1 233 ? 2.062 14.512 9.780 1.00 52.12 233 GLU A N 1
ATOM 1894 C CA . GLU A 1 233 ? 1.744 14.838 11.176 1.00 52.12 233 GLU A CA 1
ATOM 1895 C C . GLU A 1 233 ? 0.451 15.669 11.268 1.00 52.12 233 GLU A C 1
ATOM 1897 O O . GLU A 1 233 ? -0.394 15.375 12.112 1.00 52.12 233 GLU A O 1
ATOM 1902 N N . ARG A 1 234 ? 0.225 16.634 10.363 1.00 56.72 234 ARG A N 1
ATOM 1903 C CA . ARG A 1 234 ? -1.044 17.380 10.258 1.00 56.72 234 ARG A CA 1
ATOM 1904 C C . ARG A 1 234 ? -2.216 16.518 9.811 1.00 56.72 234 ARG A C 1
ATOM 1906 O O . ARG A 1 234 ? -3.292 16.717 10.349 1.00 56.72 234 ARG A O 1
ATOM 1913 N N . ILE A 1 235 ? -2.035 15.567 8.894 1.00 51.38 235 ILE A N 1
ATOM 1914 C CA . ILE A 1 235 ? -3.084 14.629 8.465 1.00 51.38 235 ILE A CA 1
ATOM 1915 C C . ILE A 1 235 ? -3.442 13.691 9.612 1.00 51.38 235 ILE A C 1
ATOM 1917 O O . ILE A 1 235 ? -4.616 13.535 9.910 1.00 51.38 235 ILE A O 1
ATOM 1921 N N . VAL A 1 236 ? -2.460 13.120 10.313 1.00 51.66 236 VAL A N 1
ATOM 1922 C CA . VAL A 1 236 ? -2.709 12.321 11.521 1.00 51.66 236 VAL A CA 1
ATOM 1923 C C . VAL A 1 236 ? -3.418 13.169 12.570 1.00 51.66 236 VAL A C 1
ATOM 1925 O O . VAL A 1 236 ? -4.422 12.727 13.108 1.00 51.66 236 VAL A O 1
ATOM 1928 N N . ARG A 1 237 ? -2.970 14.405 12.816 1.00 53.03 237 ARG A N 1
ATOM 1929 C CA . ARG A 1 237 ? -3.611 15.333 13.760 1.00 53.03 237 ARG A CA 1
ATOM 1930 C C . ARG A 1 237 ? -5.036 15.687 13.329 1.00 53.03 237 ARG A C 1
ATOM 1932 O O . ARG A 1 237 ? -5.942 15.650 14.144 1.00 53.03 237 ARG A O 1
ATOM 1939 N N . PHE A 1 238 ? -5.254 15.979 12.053 1.00 49.62 238 PHE A N 1
ATOM 1940 C CA . PHE A 1 238 ? -6.556 16.302 11.482 1.00 49.62 238 PHE A CA 1
ATOM 1941 C C . PHE A 1 238 ? -7.504 15.103 11.548 1.00 49.62 238 PHE A C 1
ATOM 1943 O O . PHE A 1 238 ? -8.625 15.263 12.014 1.00 49.62 238 PHE A O 1
ATOM 1950 N N . LEU A 1 239 ? -7.054 13.908 11.152 1.00 49.00 239 LEU A N 1
ATOM 1951 C CA . LEU A 1 239 ? -7.812 12.662 11.252 1.00 49.00 239 LEU A CA 1
ATOM 1952 C C . LEU A 1 239 ? -8.121 12.341 12.719 1.00 49.00 239 LEU A C 1
ATOM 1954 O O . LEU A 1 239 ? -9.260 12.030 13.036 1.00 49.00 239 LEU A O 1
ATOM 1958 N N . LEU A 1 240 ? -7.170 12.500 13.639 1.00 48.81 240 LEU A N 1
ATOM 1959 C CA . LEU A 1 240 ? -7.420 12.340 15.075 1.00 48.81 240 LEU A CA 1
ATOM 1960 C C . LEU A 1 240 ? -8.412 13.379 15.628 1.00 48.81 240 LEU A C 1
ATOM 1962 O O . LEU A 1 240 ? -9.146 13.058 16.548 1.00 48.81 240 LEU A O 1
ATOM 1966 N N . LEU A 1 241 ? -8.461 14.599 15.086 1.00 43.56 241 LEU A N 1
ATOM 1967 C CA . LEU A 1 241 ? -9.351 15.670 15.564 1.00 43.56 241 LEU A CA 1
ATOM 1968 C C . LEU A 1 241 ? -10.723 15.714 14.862 1.00 43.56 241 LEU A C 1
ATOM 1970 O O . LEU A 1 241 ? -11.646 16.314 15.399 1.00 43.56 241 LEU A O 1
ATOM 1974 N N . ASN A 1 242 ? -10.859 15.130 13.664 1.00 38.31 242 ASN A N 1
ATOM 1975 C CA . ASN A 1 242 ? -12.052 15.252 12.803 1.00 38.31 242 ASN A CA 1
ATOM 1976 C C . ASN A 1 242 ? -12.672 13.909 12.397 1.00 38.31 242 ASN A C 1
ATOM 1978 O O . ASN A 1 242 ? -13.710 13.894 11.734 1.00 38.31 242 ASN A O 1
ATOM 1982 N N . THR A 1 243 ? -12.082 12.777 12.782 1.00 38.81 243 THR A N 1
ATOM 1983 C CA . THR A 1 243 ? -12.852 11.529 12.819 1.00 38.81 243 THR A CA 1
ATOM 1984 C C . THR A 1 243 ? -13.863 11.684 13.954 1.00 38.81 243 THR A C 1
ATOM 1986 O O . THR A 1 243 ? -13.492 12.134 15.035 1.00 38.81 243 THR A O 1
ATOM 1989 N N . ARG A 1 244 ? -15.141 11.356 13.737 1.00 41.81 244 ARG A N 1
ATOM 1990 C CA . ARG A 1 244 ? -16.072 11.171 14.859 1.00 41.81 244 ARG A CA 1
ATOM 1991 C C . ARG A 1 244 ? -15.562 9.993 15.683 1.00 41.81 244 ARG A C 1
ATOM 1993 O O . ARG A 1 244 ? -15.742 8.837 15.316 1.00 41.81 244 ARG A O 1
ATOM 2000 N N . LEU A 1 245 ? -14.818 10.318 16.733 1.00 43.78 245 LEU A N 1
ATOM 2001 C CA . LEU A 1 245 ? -14.227 9.403 17.700 1.00 43.78 245 LEU A CA 1
ATOM 2002 C C . LEU A 1 245 ? -15.260 9.024 18.762 1.00 43.78 245 LEU A C 1
ATOM 2004 O O . LEU A 1 245 ? -14.942 8.987 19.947 1.00 43.78 245 LEU A O 1
ATOM 2008 N N . ASP A 1 246 ? -16.488 8.732 18.343 1.00 41.09 246 ASP A N 1
ATOM 2009 C CA . ASP A 1 246 ? -17.611 8.444 19.242 1.00 41.09 246 ASP A CA 1
ATOM 2010 C C . ASP A 1 246 ? -17.387 7.127 20.042 1.00 41.09 246 ASP A C 1
ATOM 2012 O O . ASP A 1 246 ? -18.214 6.738 20.857 1.00 41.09 246 ASP A O 1
ATOM 2016 N N . ASP A 1 247 ? -16.237 6.467 19.836 1.00 38.88 247 ASP A N 1
ATOM 2017 C CA . ASP A 1 247 ? -15.793 5.194 20.411 1.00 38.88 247 ASP A CA 1
ATOM 2018 C C . ASP A 1 247 ? -14.452 5.255 21.186 1.00 38.88 247 ASP A C 1
ATOM 2020 O O . ASP A 1 247 ? -13.931 4.206 21.578 1.00 38.88 247 ASP A O 1
ATOM 2024 N N . LEU A 1 248 ? -13.835 6.431 21.384 1.00 40.53 248 LEU A N 1
ATOM 2025 C CA . LEU A 1 248 ? -12.622 6.534 22.213 1.00 40.53 248 LEU A CA 1
ATOM 2026 C C . LEU A 1 248 ? -12.961 6.860 23.665 1.00 40.53 248 LEU A C 1
ATOM 2028 O O . LEU A 1 248 ? -13.652 7.833 23.943 1.00 40.53 248 LEU A O 1
ATOM 2032 N N . ASP A 1 249 ? -12.407 6.064 24.582 1.00 42.12 249 ASP A N 1
ATOM 2033 C CA . ASP A 1 249 ? -12.490 6.295 26.024 1.00 42.12 249 ASP A CA 1
ATOM 2034 C C . ASP A 1 249 ? -11.986 7.701 26.407 1.00 42.12 249 ASP A C 1
ATOM 2036 O O . ASP A 1 249 ? -10.986 8.197 25.870 1.00 42.12 249 ASP A O 1
ATOM 2040 N N . SER A 1 250 ? -12.676 8.329 27.360 1.00 41.78 250 SER A N 1
ATOM 2041 C CA . SER A 1 250 ? -12.464 9.702 27.824 1.00 41.78 250 SER A CA 1
ATOM 2042 C C . SER A 1 250 ? -11.021 9.951 28.268 1.00 41.78 250 SER A C 1
ATOM 2044 O O . SER A 1 250 ? -10.463 11.003 27.959 1.00 41.78 250 SER A O 1
ATOM 2046 N N . ALA A 1 251 ? -10.372 8.955 28.881 1.00 40.97 251 ALA A N 1
ATOM 2047 C CA . ALA A 1 251 ? -8.972 9.040 29.299 1.00 40.97 251 ALA A CA 1
ATOM 2048 C C . ALA A 1 251 ? -7.993 9.178 28.112 1.00 40.97 251 ALA A C 1
ATOM 2050 O O . ALA A 1 251 ? -6.955 9.833 28.214 1.00 40.97 251 ALA A O 1
ATOM 2051 N N . CYS A 1 252 ? -8.330 8.602 26.952 1.00 38.22 252 CYS A N 1
ATOM 2052 C CA . CYS A 1 252 ? -7.525 8.681 25.730 1.00 38.22 252 CYS A CA 1
ATOM 2053 C C . CYS A 1 252 ? -7.616 10.075 25.091 1.00 38.22 252 CYS A C 1
ATOM 2055 O O . CYS A 1 252 ? -6.614 10.634 24.639 1.00 38.22 252 CYS A O 1
ATOM 2057 N N . VAL A 1 253 ? -8.812 10.668 25.107 1.00 42.47 253 VAL A N 1
ATOM 2058 C CA . VAL A 1 253 ? -9.049 12.042 24.642 1.00 42.47 253 VAL A CA 1
ATOM 2059 C C . VAL A 1 253 ? -8.321 13.050 25.538 1.00 42.47 253 VAL A C 1
ATOM 2061 O O . VAL A 1 253 ? -7.739 14.016 25.040 1.00 42.47 253 VAL A O 1
ATOM 2064 N N . GLU A 1 254 ? -8.305 12.813 26.849 1.00 42.31 254 GLU A N 1
ATOM 2065 C CA . GLU A 1 254 ? -7.653 13.681 27.831 1.00 42.31 254 GLU A CA 1
ATOM 2066 C C . GLU A 1 254 ? -6.119 13.651 27.721 1.00 42.31 254 GLU A C 1
ATOM 2068 O O . GLU A 1 254 ? -5.485 14.706 27.726 1.00 42.31 254 GLU A O 1
ATOM 2073 N N . GLU A 1 255 ? -5.515 12.481 27.488 1.00 41.25 255 GLU A N 1
ATOM 2074 C CA . GLU A 1 255 ? -4.065 12.348 27.273 1.00 41.25 255 GLU A CA 1
ATOM 2075 C C . GLU A 1 255 ? -3.600 13.012 25.962 1.00 41.25 255 GLU A C 1
ATOM 2077 O O . GLU A 1 255 ? -2.546 13.654 25.921 1.00 41.25 255 GLU A O 1
ATOM 2082 N N . ILE A 1 256 ? -4.406 12.931 24.895 1.00 39.53 256 ILE A N 1
ATOM 2083 C CA . ILE A 1 256 ? -4.140 13.621 23.620 1.00 39.53 256 ILE A CA 1
ATOM 2084 C C . ILE A 1 256 ? -4.225 15.144 23.798 1.00 39.53 256 ILE A C 1
ATOM 2086 O O . ILE A 1 256 ? -3.362 15.872 23.298 1.00 39.53 256 ILE A O 1
ATOM 2090 N N . ARG A 1 257 ? -5.226 15.634 24.543 1.00 44.41 257 ARG A N 1
ATOM 2091 C CA . ARG A 1 257 ? -5.365 17.062 24.885 1.00 44.41 257 ARG A CA 1
ATOM 2092 C C . ARG A 1 257 ? -4.200 17.556 25.746 1.00 44.41 257 ARG A C 1
ATOM 2094 O O . ARG A 1 257 ? -3.685 18.644 25.495 1.00 44.41 257 ARG A O 1
ATOM 2101 N N . ARG A 1 258 ? -3.745 16.740 26.701 1.00 44.50 258 ARG A N 1
ATOM 2102 C CA . ARG A 1 258 ? -2.623 17.033 27.604 1.00 44.50 258 ARG A CA 1
ATOM 2103 C C . ARG A 1 258 ? -1.283 17.139 26.874 1.00 44.50 258 ARG A C 1
ATOM 2105 O O . ARG A 1 258 ? -0.499 18.028 27.184 1.00 44.50 258 ARG A O 1
ATOM 2112 N N . GLN A 1 259 ? -1.015 16.260 25.905 1.00 36.72 259 GLN A N 1
ATOM 2113 C CA . GLN A 1 259 ? 0.267 16.246 25.187 1.00 36.72 259 GLN A CA 1
ATOM 2114 C C . GLN A 1 259 ? 0.364 17.262 24.039 1.00 36.72 259 GLN A C 1
ATOM 2116 O O . GLN A 1 259 ? 1.474 17.665 23.694 1.00 36.72 259 GLN A O 1
ATOM 2121 N N . TYR A 1 260 ? -0.757 17.668 23.429 1.00 39.62 260 TYR A N 1
ATOM 2122 C CA . TYR A 1 260 ? -0.725 18.393 22.147 1.00 39.62 260 TYR A CA 1
ATOM 2123 C C . TYR A 1 260 ? -1.546 19.690 22.093 1.00 39.62 260 TYR A C 1
ATOM 2125 O O . TYR A 1 260 ? -1.633 20.295 21.016 1.00 39.62 260 TYR A O 1
ATOM 2133 N N . GLY A 1 261 ? -2.079 20.127 23.241 1.00 34.47 261 GLY A N 1
ATOM 2134 C CA . GLY A 1 261 ? -2.808 21.383 23.421 1.00 34.47 261 GLY A CA 1
ATOM 2135 C C . GLY A 1 261 ? -4.202 21.374 22.789 1.00 34.47 261 GLY A C 1
ATOM 2136 O O . GLY A 1 261 ? -4.421 20.791 21.725 1.00 34.47 261 GLY A O 1
ATOM 2137 N N . SER A 1 262 ? -5.157 22.031 23.447 1.00 34.44 262 SER A N 1
ATOM 2138 C CA . SER A 1 262 ? -6.478 22.312 22.880 1.00 34.44 262 SER A CA 1
ATOM 2139 C C . SER A 1 262 ? -6.337 23.159 21.612 1.00 34.44 262 SER A C 1
ATOM 2141 O O . SER A 1 262 ? -5.647 24.180 21.637 1.00 34.44 262 SER A O 1
ATOM 2143 N N . ALA A 1 263 ? -6.969 22.723 20.522 1.00 36.12 263 ALA A N 1
ATOM 2144 C CA . ALA A 1 263 ? -7.285 23.599 19.395 1.00 36.12 263 ALA A CA 1
ATOM 2145 C C . ALA A 1 263 ? -8.464 24.505 19.761 1.00 36.12 263 ALA A C 1
ATOM 2147 O O . ALA A 1 263 ? -9.348 24.014 20.502 1.00 36.12 263 ALA A O 1
#

Solvent-accessible surface area (backbone atoms only — not comparable to full-atom values): 14434 Å² total; per-residue (Å²): 132,35,66,51,56,68,69,60,30,48,51,52,47,52,48,47,38,61,70,45,62,69,70,42,80,60,77,40,54,31,44,32,88,93,56,48,26,32,40,31,32,68,75,43,79,78,51,84,48,48,34,37,30,42,37,41,34,60,45,48,50,69,86,86,37,34,30,40,35,28,26,21,32,37,38,36,28,42,35,54,30,31,34,38,37,28,51,67,44,63,93,45,53,78,83,45,75,53,69,39,75,44,82,41,49,49,18,29,57,47,77,38,56,24,81,49,49,29,36,46,38,49,44,75,38,81,56,78,80,96,42,66,43,66,41,46,26,33,27,47,39,37,37,35,39,74,64,36,84,40,28,32,49,30,100,78,35,37,38,49,40,66,67,24,22,28,90,84,64,27,35,90,42,68,44,63,65,95,79,58,70,70,52,72,80,70,81,44,65,67,62,28,52,53,55,43,45,74,74,44,73,87,62,71,94,82,72,62,68,74,62,42,54,50,56,38,53,62,54,62,62,80,90,48,70,70,57,55,33,61,46,50,51,47,48,53,49,46,49,70,70,67,48,88,62,90,82,62,59,66,71,59,56,50,52,54,39,71,76,66,54,81,130

Mean predicted aligned error: 10.65 Å

pLDDT: mean 74.77, std 18.99, range [34.44, 97.94]

Radius of gyration: 18.86 Å; Cα contacts (8 Å, |Δi|>4): 490; chains: 1; bounding box: 41×47×55 Å

Sequence (263 aa):
MATLPAPLRRLLLRTLRATVAARRPPDKIIGGEDDPYIRRWHVIPRNHWFNLYLHNQVRSDDDRALHDHPWPNISLVLEGGYLEHRPAFPGQWPHNRKIEAVYRPAGSIVARPANAAHRLELLARAFGGDKTVLQHSWSLFITGPVRRPWGFWCPQGWVFWQDFSDPTGLKPGKGCGEDAPIGVPAADMKVVEEYRSDLFPGSRRFVRQQTTDRVTELLEANNREVERRREAERIVRFLLLNTRLDDLDSACVEEIRRQYGSA

Foldseek 3Di:
DQFDDLVVLQVVVVVCCVPWVVVDFAPDFFADPVGGQKGWHWPDDDDQQKTKIKIKGQFWDDPQFWKFAQFKKKKQWSAAWWWKWFQPCQVCPPVRPDIDTDTAHHGRIDTGGRGTTIITGFDWDDDPPPDTGTDIIIIIMMTGHGQAFMATQHPQATAGQVRQDPVVSRHGDPHPDPDGDHDGPPSPVVRRVVVSCVVQPPDDDDDDPVVSVLSRVLSVDDDDPVSSNVSVVVVSVCCVVPVPPVPDDPVVVVVCCVPPNDD